Protein 7W67 (pdb70)

Sequence (360 aa):
RVLLALHDRAPQLKISDDRLTVVGEKGYSMVRASHGVRKGAWYFEITVDEMPPDTAARLGWSQPLGNLQAPLGYDKFSYSWRSKKGTKFHQSIGKHYSSGYGQGDVLGFYINLPESSEIIFYKNGVNQGVAYKDIFEGVYFPAISLYKSCTVSINFGPCFKYPPKDLTYRPMSDMGLPMPMRFRHLKKTSKEAVGVYRSPIHGRGLFCKRNIDAGEMVIEYAGIVIRSILTDKREKYYDSKGIGSSYMFRIDDSEVVDATMHGNAARFINHSCEPNCYSRVINIDGQKHIVIFAMRKIYRGEELTYDYKFPIEDASNKLPCNCGAKKCRKFLNFKELDENVEYEERESEFDIARTKQTAR

Nearest PDB structures (foldseek):
  7w67-assembly1_C  TM=1.006E+00  e=7.626E-31  Homo sapiens
  6chg-assembly1_C  TM=9.210E-01  e=1.001E-15  Kluyveromyces lactis NRRL Y-1140
  6ven-assembly1_N  TM=8.298E-01  e=4.011E-15  Saccharomyces cerevisiae
  8fbg-assembly1_A  TM=8.845E-01  e=5.023E-13  Mus musculus
  6kqp-assembly1_A  TM=8.881E-01  e=7.009E-13  Homo sapiens

Secondary structure (DSSP, 8-state):
---EEEEEE-TTSEE-TTSSEEE--SS-EEEEES--BSSEEEEEEEEEEE--TT-EEEEEEE-TTS-TTS-TTSSTTEEEEETTTT-EEETTEEE--S----TT-EEEEEEEE----EEEEEETTEEEEEEEESPPPS-BEEEEEEESS-EEEEE-SSS-SSPPTT---EEGGGG-/--HHHHHHHHHHHHHHHEEEEE-SSSSEEEEESS-B-TT-EEEE---EEEEGGGHHHHHHHHHTTT--S--EEE-SSSEEEE-SSEE-GGGGPEE-SS-SEEEEEEEETTEEEEEEEESS-B-TTPBPEE---PPPPPGGG--B-----TT--SB--/-EE-SS-EE----TTTT--/---B-S--

Foldseek 3Di:
DKAWDPPLADVQWDADPVRFKIWDAAAKFKTWIPFWDQAFKEKKKKAFAFADPPKKKWWAKFFSVPGRRHHAQCQLGGWTFIQAQRWIHHVRDTDHFAGHHHHGWMKMWMWHNHCQTWIWIDTLQHTRDTDDPPGDGDIMTTMMMMHRTTMMGMGQDPDDPHHHPPDDHHGNVVVD/DPPVVLVVVQVVPQVPQWDWDQDPFDGIFIFGAAKDAAFRWRHWFAADKDFPVCVVVVVVVVVVVPDDDASWADQDNTIIGHPPPPGDRNSRHEADPPFQWEWDWDADPNDITIIIGGNGIDHGGGTHHYLSCDDDDDPVDWAAGSRPDPPGPGTSD/DDDDDDDDDDDADPCNPPD/DDDDDPDD

Solvent-accessible surface area: 18374 Å² total; per-residue (Å²): 113,8,42,0,8,104,159,52,66,0,106,63,5,96,37,36,152,84,59,60,35,0,39,0,49,150,41,37,0,1,0,8,2,45,54,13,3,126,103,31,20,11,1,0,4,0,45,0,62,88,34,41,130,97,20,10,0,33,0,0,0,0,16,57,98,3,71,41,101,10,28,0,1,108,27,108,43,1,6,0,0,40,5,122,148,0,17,32,20,26,85,64,110,36,122,182,42,27,80,23,13,20,121,51,28,14,0,2,0,16,0,32,12,68,121,105,16,50,0,13,0,7,52,55,22,93,76,41,29,72,5,32,151,98,19,97,165,15,28,0,34,0,0,0,0,0,75,77,52,0,23,0,27,6,49,9,19,105,107,22,142,83,81,12,178,128,44,119,52,126,22,0,30,71,71,67,157,80,53,66,112,68,2,100,115,5,42,149,30,13,151,91,9,8,14,54,109,194,11,113,26,130,34,147,0,0,30,3,85,103,77,14,86,65,33,34,23,4,6,1,0,1,0,21,15,3,122,25,122,2,3,72,96,41,41,123,119,18,97,91,134,60,58,75,63,28,38,5,0,51,11,45,136,67,49,0,0,2,0,9,94,58,0,11,18,0,26,25,1,14,10,8,8,90,24,7,1,79,14,98,42,5,76,18,139,82,86,82,13,0,0,0,2,1,106,102,78,0,116,186,51,47,24,0,8,0,27,26,57,9,48,108,42,98,90,101,74,61,66,104,19,99,16,73,23,168,133,36,139,145,78,37,14,101,84,84,27,92,70,27,63,100,62,124,54,115,162,42,8,111,99,217,64,64,3,4,33,42,66,172

Radius of gyration: 24.37 Å; Cα contacts (8 Å, |Δi|>4): 890; chains: 4; bounding box: 52×54×68 Å

InterPro domains:
  IPR001870 B30.2/SPRY domain [PS50188] (360-583)
  IPR003877 SPRY domain [PF00622] (421-495)
  IPR003877 SPRY domain [SM00449] (418-582)
  IPR013320 Concanavalin A-like lectin/glucanase domain superfamily [SSF49899] (340-584)
  IPR037353 Histone methyltransferase complex subunit ASH2 [PTHR10598] (109-627)
  IPR043136 B30.2/SPRY domain superfamily [G3DSA:2.60.120.920] (379-598)
  IPR049455 Set1/Ash2 histone methyltransferase complex subunit ASH2-like, PHD zinc finger [PF21257] (108-160)
  IPR053835 Set1/Ash2 histone methyltransferase complex subunit ASH2-like, winged-helix [PF21198] (162-269)

GO terms:
  GO:0005634 nucleus (C, IDA)
  GO:0035097 histone methyltransferase complex (C, IDA)
  GO:0006974 DNA damage response (P, IDA)
  GO:0045815 transcription initiation-coupled chromatin remodeling (P, IDA)
  GO:0044666 MLL3/4 complex (C, IDA)
  GO:0048188 Set1C/COMPASS complex (C, IDA)
  GO:0005515 protein binding (F, IPI)
  GO:0005654 nucleoplasm (C, TAS)
  GO:0005634 nucleus (C, IMP)
  GO:0008013 beta-catenin binding (F, IPI)
  GO:0005654 nucleoplasm (C, IDA)
  GO:0005886 plasma membrane (C, IDA)
  GO:0000976 transcription cis-regulatory region binding (F, IDA)
  GO:0043627 response to estrogen (P, IDA)
  GO:0008284 positive regulation of cell population proliferation (P, IMP)

Structure (mmCIF, N/CA/C/O backbone):
data_7W67
#
_entry.id   7W67
#
_cell.length_a   76.150
_cell.length_b   44.571
_cell.length_c   121.333
_cell.angle_alpha   90.000
_cell.angle_beta   108.920
_cell.angle_gamma   90.000
#
_symmetry.space_group_name_H-M   'C 1 2 1'
#
loop_
_entity.id
_entity.type
_entity.pdbx_description
1 polymer 'Set1/Ash2 histone methyltransferase complex subunit ASH2'
2 polymer 'Histone-lysine N-methyltransferase 2A'
3 polymer 'Retinoblastoma-binding protein 5'
4 polymer 'Histone H3.3C'
5 non-polymer S-ADENOSYL-L-HOMOCYSTEINE
6 non-polymer 'ZINC ION'
7 water water
#
loop_
_atom_site.group_PDB
_atom_site.id
_atom_site.type_symbol
_atom_site.label_atom_id
_atom_site.label_alt_id
_atom_site.label_comp_id
_atom_site.label_asym_id
_atom_site.label_entity_id
_atom_site.label_seq_id
_atom_site.pdbx_PDB_ins_code
_atom_site.Cartn_x
_atom_site.Cartn_y
_atom_site.Cartn_z
_atom_site.occupancy
_atom_site.B_iso_or_equiv
_atom_site.auth_seq_id
_atom_site.auth_comp_id
_atom_site.auth_asym_id
_atom_site.auth_atom_id
_atom_site.pdbx_PDB_model_num
ATOM 1 N N . ARG A 1 2 ? -4.311 -9.309 47.310 1.00 48.31 286 ARG A N 1
ATOM 2 C CA . ARG A 1 2 ? -4.308 -8.022 47.999 1.00 44.07 286 ARG A CA 1
ATOM 3 C C . ARG A 1 2 ? -4.089 -6.890 46.992 1.00 42.53 286 ARG A C 1
ATOM 4 O O . ARG A 1 2 ? -3.534 -7.114 45.923 1.00 38.94 286 ARG A O 1
ATOM 6 N N . VAL A 1 3 ? -4.533 -5.680 47.313 1.00 38.65 287 VAL A N 1
ATOM 7 C CA . VAL A 1 3 ? -4.192 -4.519 46.494 1.00 40.91 287 VAL A CA 1
ATOM 8 C C . VAL A 1 3 ? -2.739 -4.121 46.751 1.00 37.69 287 VAL A C 1
ATOM 9 O O . VAL A 1 3 ? -2.321 -3.971 47.902 1.00 35.72 287 VAL A O 1
ATOM 13 N N . LEU A 1 4 ? -1.972 -3.918 45.679 1.00 35.06 288 LEU A N 1
ATOM 14 C CA . LEU A 1 4 ? -0.569 -3.527 45.783 1.00 36.30 288 LEU A CA 1
ATOM 15 C C . LEU A 1 4 ? -0.211 -2.535 44.677 1.00 35.83 288 LEU A C 1
ATOM 16 O O . LEU A 1 4 ? -0.980 -2.311 43.734 1.00 38.46 288 LEU A O 1
ATOM 21 N N . LEU A 1 5 ? 0.967 -1.920 44.801 1.00 35.51 289 LEU A N 1
ATOM 22 C CA . LEU A 1 5 ? 1.521 -1.177 43.672 1.00 38.18 289 LEU A CA 1
ATOM 23 C C . LEU A 1 5 ? 1.688 -2.115 42.480 1.00 37.51 289 LEU A C 1
ATOM 24 O O . LEU A 1 5 ? 2.030 -3.288 42.640 1.00 36.82 289 LEU A O 1
ATOM 29 N N . ALA A 1 6 ? 1.413 -1.606 41.281 1.00 34.14 290 ALA A N 1
ATOM 30 C CA . ALA A 1 6 ? 1.302 -2.496 40.133 1.00 41.43 290 ALA A CA 1
ATOM 31 C C . ALA A 1 6 ? 2.652 -3.108 39.797 1.00 41.51 290 ALA A C 1
ATOM 32 O O . ALA A 1 6 ? 3.706 -2.500 40.006 1.00 43.16 290 ALA A O 1
ATOM 34 N N . LEU A 1 7 ? 2.602 -4.338 39.276 1.00 47.85 291 LEU A N 1
ATOM 35 C CA . LEU A 1 7 ? 3.807 -5.073 38.894 1.00 50.97 291 LEU A CA 1
ATOM 36 C C . LEU A 1 7 ? 4.414 -4.544 37.604 1.00 46.66 291 LEU A C 1
ATOM 37 O O . LEU A 1 7 ? 5.635 -4.370 37.515 1.00 48.70 291 LEU A O 1
ATOM 42 N N . HIS A 1 8 ? 3.581 -4.299 36.595 1.00 50.53 292 HIS A N 1
ATOM 43 C CA . HIS A 1 8 ? 4.037 -3.830 35.291 1.00 50.59 292 HIS A CA 1
ATOM 44 C C . HIS A 1 8 ? 3.596 -2.417 34.963 1.00 46.13 292 HIS A C 1
ATOM 45 O O . HIS A 1 8 ? 4.307 -1.716 34.235 1.00 43.33 292 HIS A O 1
ATOM 52 N N . ASP A 1 9 ? 2.457 -1.980 35.502 1.00 39.03 293 ASP A N 1
ATOM 53 C CA . ASP A 1 9 ? 1.888 -0.668 35.199 1.00 42.46 293 ASP A CA 1
ATOM 54 C C . ASP A 1 9 ? 2.626 0.416 35.991 1.00 41.65 293 ASP A C 1
ATOM 55 O O . ASP A 1 9 ? 2.073 1.110 36.847 1.00 41.74 293 ASP A O 1
ATOM 60 N N . ARG A 1 10 ? 3.905 0.575 35.666 1.00 42.21 294 ARG A N 1
ATOM 61 C CA . ARG A 1 10 ? 4.776 1.417 36.468 1.00 38.02 294 ARG A CA 1
ATOM 62 C C . ARG A 1 10 ? 5.931 1.917 35.610 1.00 39.63 294 ARG A C 1
ATOM 63 O O . ARG A 1 10 ? 6.410 1.212 34.718 1.00 36.78 294 ARG A O 1
ATOM 71 N N . ALA A 1 11 ? 6.387 3.127 35.904 1.00 36.70 295 ALA A N 1
ATOM 72 C CA . ALA A 1 11 ? 7.602 3.618 35.267 1.00 36.53 295 ALA A CA 1
ATOM 73 C C . ALA A 1 11 ? 8.779 2.767 35.733 1.00 36.27 295 ALA A C 1
ATOM 74 O O . ALA A 1 11 ? 8.949 2.559 36.940 1.00 34.29 295 ALA A O 1
ATOM 76 N N . PRO A 1 12 ? 9.592 2.250 34.811 1.00 34.92 296 PRO A N 1
ATOM 77 C CA . PRO A 1 12 ? 10.665 1.303 35.190 1.00 34.39 296 PRO A CA 1
ATOM 78 C C . PRO A 1 12 ? 11.709 1.867 36.140 1.00 35.46 296 PRO A C 1
ATOM 79 O O . PRO A 1 12 ? 12.309 1.096 36.897 1.00 36.60 296 PRO A O 1
ATOM 83 N N . GLN A 1 13 ? 11.978 3.177 36.106 1.00 36.49 297 GLN A N 1
ATOM 84 C CA . GLN A 1 13 ? 13.024 3.759 36.945 1.00 32.82 297 GLN A CA 1
ATOM 85 C C . GLN A 1 13 ? 12.609 3.920 38.409 1.00 39.54 297 GLN A C 1
ATOM 86 O O . GLN A 1 13 ? 13.467 4.222 39.249 1.00 38.52 297 GLN A O 1
ATOM 92 N N . LEU A 1 14 ? 11.332 3.738 38.744 1.00 37.24 298 LEU A N 1
ATOM 93 C CA . LEU A 1 14 ? 10.927 3.766 40.147 1.00 36.19 298 LEU A CA 1
ATOM 94 C C . LEU A 1 14 ? 11.427 2.519 40.870 1.00 36.02 298 LEU A C 1
ATOM 95 O O . LEU A 1 14 ? 11.319 1.402 40.353 1.00 40.46 298 LEU A O 1
ATOM 100 N N . LYS A 1 15 ? 11.959 2.717 42.084 1.00 33.84 299 LYS A N 1
ATOM 101 C CA . LYS A 1 15 ? 12.532 1.646 42.900 1.00 35.95 299 LYS A CA 1
ATOM 102 C C . LYS A 1 15 ? 11.473 1.186 43.900 1.00 38.21 299 LYS A C 1
ATOM 103 O O . LYS A 1 15 ? 11.277 1.801 44.949 1.00 38.45 299 LYS A O 1
ATOM 109 N N . ILE A 1 16 ? 10.788 0.100 43.570 1.00 36.17 300 ILE A N 1
ATOM 110 C CA . ILE A 1 16 ? 9.666 -0.394 44.357 1.00 38.03 300 ILE A CA 1
ATOM 111 C C . ILE A 1 16 ? 10.157 -1.536 45.229 1.00 41.30 300 ILE A C 1
ATOM 112 O O . ILE A 1 16 ? 10.912 -2.405 44.766 1.00 40.89 300 ILE A O 1
ATOM 117 N N . SER A 1 17 ? 9.749 -1.523 46.498 1.00 35.72 301 SER A N 1
ATOM 118 C CA . SER A 1 17 ? 10.161 -2.551 47.442 1.00 37.31 301 SER A CA 1
ATOM 119 C C . SER A 1 17 ? 9.513 -3.886 47.094 1.00 39.07 301 SER A C 1
ATOM 120 O O . SER A 1 17 ? 8.496 -3.945 46.395 1.00 38.50 301 SER A O 1
ATOM 123 N N . ASP A 1 18 ? 10.109 -4.967 47.619 1.00 41.96 302 ASP A N 1
ATOM 124 C CA . ASP A 1 18 ? 9.585 -6.316 47.395 1.00 42.20 302 ASP A CA 1
ATOM 125 C C . ASP A 1 18 ? 8.129 -6.429 47.821 1.00 40.18 302 ASP A C 1
ATOM 126 O O . ASP A 1 18 ? 7.320 -7.067 47.136 1.00 40.40 302 ASP A O 1
ATOM 131 N N . ASP A 1 19 ? 7.775 -5.820 48.949 1.00 38.25 303 ASP A N 1
ATOM 132 C CA . ASP A 1 19 ? 6.401 -5.883 49.436 1.00 40.35 303 ASP A CA 1
ATOM 133 C C . ASP A 1 19 ? 5.437 -5.075 48.578 1.00 40.19 303 ASP A C 1
ATOM 134 O O . ASP A 1 19 ? 4.224 -5.225 48.746 1.00 42.66 303 ASP A O 1
ATOM 139 N N . ARG A 1 20 ? 5.944 -4.201 47.700 1.00 36.15 304 ARG A N 1
ATOM 140 C CA . ARG A 1 20 ? 5.130 -3.465 46.727 1.00 35.18 304 ARG A CA 1
ATOM 141 C C . ARG A 1 20 ? 4.201 -2.440 47.390 1.00 38.74 304 ARG A C 1
ATOM 142 O O . ARG A 1 20 ? 3.147 -2.096 46.842 1.00 37.42 304 ARG A O 1
ATOM 150 N N . LEU A 1 21 ? 4.583 -1.944 48.577 1.00 34.26 305 LEU A N 1
ATOM 151 C CA . LEU A 1 21 ? 3.936 -0.801 49.196 1.00 37.41 305 LEU A CA 1
ATOM 152 C C . LEU A 1 21 ? 4.855 0.404 49.366 1.00 34.62 305 LEU A C 1
ATOM 153 O O . LEU A 1 21 ? 4.363 1.480 49.715 1.00 37.15 305 LEU A O 1
ATOM 158 N N . THR A 1 22 ? 6.160 0.272 49.146 1.00 33.08 306 THR A N 1
ATOM 159 C CA . THR A 1 22 ? 7.074 1.404 49.260 1.00 32.68 306 THR A CA 1
ATOM 160 C C . THR A 1 22 ? 7.724 1.669 47.911 1.00 34.45 306 THR A C 1
ATOM 161 O O . THR A 1 22 ? 8.024 0.735 47.157 1.00 38.27 306 THR A O 1
ATOM 165 N N . VAL A 1 23 ? 7.910 2.944 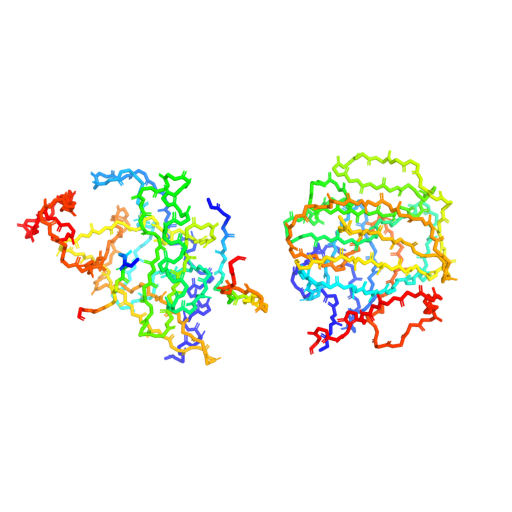47.588 1.00 33.37 307 VAL A N 1
ATOM 166 C CA . VAL A 1 23 ? 8.479 3.341 46.306 1.00 32.84 307 VAL A CA 1
ATOM 167 C C . VAL A 1 23 ? 9.382 4.549 46.531 1.00 36.46 307 VAL A C 1
ATOM 168 O O . VAL A 1 23 ? 9.036 5.461 47.292 1.00 33.56 307 VAL A O 1
ATOM 172 N N . VAL A 1 24 ? 10.560 4.524 45.898 1.00 31.12 308 VAL A N 1
ATOM 173 C CA . VAL A 1 24 ? 11.536 5.615 45.906 1.00 34.90 308 VAL A CA 1
ATOM 174 C C . VAL A 1 24 ? 11.628 6.193 44.494 1.00 34.45 308 VAL A C 1
ATOM 175 O O . VAL A 1 24 ? 11.758 5.444 43.522 1.00 36.08 308 VAL A O 1
ATOM 179 N N . GLY A 1 25 ? 11.606 7.516 44.379 1.00 33.96 309 GLY A N 1
ATOM 180 C CA . GLY A 1 25 ? 11.691 8.142 43.076 1.00 33.59 309 GLY A CA 1
ATOM 181 C C . GLY A 1 25 ? 13.109 8.139 42.498 1.00 35.78 309 GLY A C 1
ATOM 182 O O . GLY A 1 25 ? 14.086 7.776 43.153 1.00 37.84 309 GLY A O 1
ATOM 183 N N . GLU A 1 26 ? 13.212 8.584 41.244 1.00 35.29 310 GLU A N 1
ATOM 184 C CA . GLU A 1 26 ? 14.492 8.598 40.532 1.00 37.69 310 GLU A CA 1
ATOM 185 C C . GLU A 1 26 ? 14.431 9.630 39.407 1.00 38.16 310 GLU A C 1
ATOM 186 O O . GLU A 1 26 ? 13.715 9.436 38.416 1.00 35.26 310 GLU A O 1
ATOM 192 N N . LYS A 1 27 ? 15.188 10.712 39.556 1.00 35.44 311 LYS A N 1
ATOM 193 C CA . LYS A 1 27 ? 15.348 11.766 38.537 1.00 33.37 311 LYS A CA 1
ATOM 194 C C . LYS A 1 27 ? 13.972 12.392 38.289 1.00 35.51 311 LYS A C 1
ATOM 195 O O . LYS A 1 27 ? 13.186 12.527 39.236 1.00 34.16 311 LYS A O 1
ATOM 201 N N . GLY A 1 28 ? 13.665 12.795 37.057 1.00 32.20 312 GLY A N 1
ATOM 202 C CA . GLY A 1 28 ? 12.420 13.491 36.784 1.00 33.01 312 GLY A CA 1
ATOM 203 C C . GLY A 1 28 ? 11.187 12.660 37.097 1.00 34.23 312 GLY A C 1
ATOM 204 O O . GLY A 1 28 ? 11.223 11.432 37.174 1.00 32.94 312 GLY A O 1
ATOM 205 N N . TYR A 1 29 ? 10.076 13.382 37.275 1.00 30.63 313 TYR A N 1
ATOM 206 C CA . TYR A 1 29 ? 8.785 12.805 37.632 1.00 32.05 313 TYR A CA 1
ATOM 207 C C . TYR A 1 29 ? 8.440 11.583 36.794 1.00 32.94 313 TYR A C 1
ATOM 208 O O . TYR A 1 29 ? 8.422 11.636 35.558 1.00 30.47 313 TYR A O 1
ATOM 217 N N . SER A 1 30 ? 8.142 10.486 37.485 1.00 31.61 314 SER A N 1
ATOM 218 C CA . SER A 1 30 ? 7.598 9.287 36.867 1.00 33.86 314 SER A CA 1
ATOM 219 C C . SER A 1 30 ? 6.609 8.685 37.850 1.00 31.63 314 SER A C 1
ATOM 220 O O . SER A 1 30 ? 6.583 9.059 39.025 1.00 32.00 314 SER A O 1
ATOM 223 N N . MET A 1 31 ? 5.796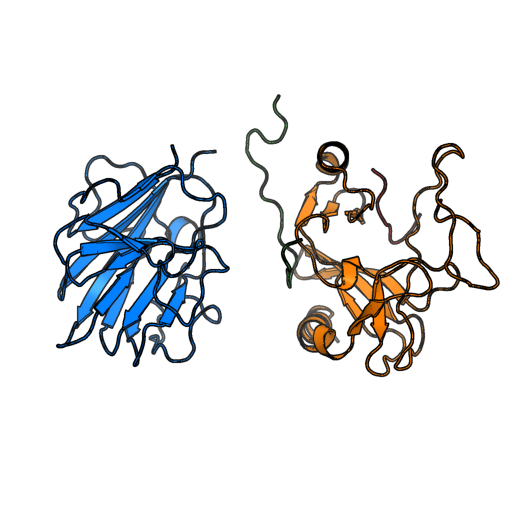 7.745 37.374 1.00 31.27 315 MET A N 1
ATOM 224 C CA . MET A 1 31 ? 4.555 7.399 38.066 1.00 33.64 315 MET A CA 1
ATOM 225 C C . MET A 1 31 ? 4.368 5.890 38.164 1.00 34.65 315 MET A C 1
ATOM 226 O O . MET A 1 31 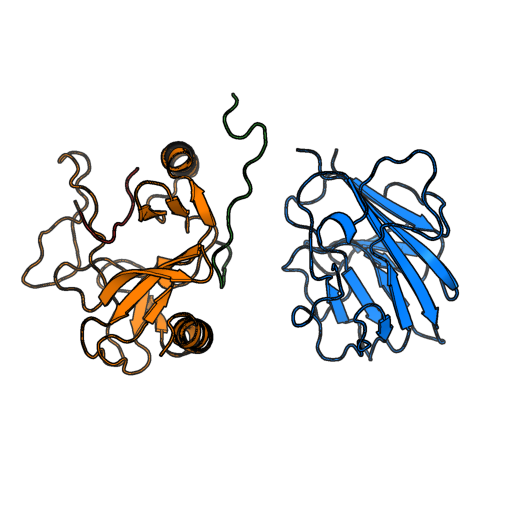? 4.885 5.131 37.338 1.00 30.18 315 MET A O 1
ATOM 231 N N . VAL A 1 32 ? 3.637 5.464 39.204 1.00 32.06 316 VAL A N 1
ATOM 232 C CA . VAL A 1 32 ? 3.212 4.077 39.383 1.00 28.41 316 VAL A CA 1
ATOM 233 C C . VAL A 1 32 ? 1.753 4.069 39.842 1.00 33.85 316 VAL A C 1
ATOM 234 O O . VAL A 1 32 ? 1.377 4.839 40.731 1.00 37.29 316 VAL A O 1
ATOM 238 N N . ARG A 1 33 ? 0.927 3.213 39.237 1.00 35.37 317 ARG A N 1
ATOM 239 C CA . ARG A 1 33 ? -0.454 3.028 39.676 1.00 30.86 317 ARG A CA 1
ATOM 240 C C . ARG A 1 33 ? -0.577 1.774 40.539 1.00 34.50 317 ARG A C 1
ATOM 241 O O . ARG A 1 33 ? 0.251 0.864 40.472 1.00 34.93 317 ARG A O 1
ATOM 249 N N . ALA A 1 34 ? -1.621 1.745 41.369 1.00 32.10 318 ALA A N 1
ATOM 250 C CA . ALA A 1 34 ? -1.966 0.549 42.131 1.00 32.74 318 ALA A CA 1
ATOM 251 C C . ALA A 1 34 ? -2.505 -0.542 41.201 1.00 35.72 318 ALA A C 1
ATOM 252 O O . ALA A 1 34 ? -2.858 -0.298 40.047 1.00 35.60 318 ALA A O 1
ATOM 254 N N . SER A 1 35 ? -2.603 -1.759 41.737 1.00 36.50 319 SER A N 1
ATOM 255 C CA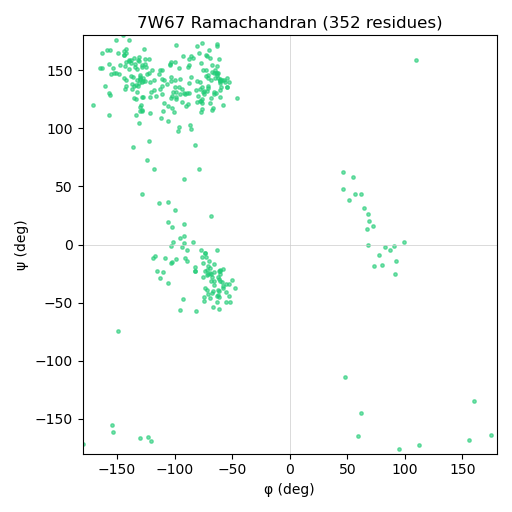 . SER A 1 35 ? -3.087 -2.898 40.964 1.00 38.81 319 SER A CA 1
ATOM 256 C C . SER A 1 35 ? -4.599 -2.894 40.740 1.00 38.97 319 SER A C 1
ATOM 257 O O . SER A 1 35 ? -5.076 -3.637 39.877 1.00 38.22 319 SER A O 1
ATOM 260 N N . HIS A 1 36 ? -5.367 -2.104 41.498 1.00 36.01 320 HIS A N 1
ATOM 261 C CA . HIS A 1 36 ? -6.823 -2.105 41.390 1.00 36.04 320 HIS A CA 1
ATOM 262 C C . HIS A 1 36 ? -7.345 -0.682 41.305 1.00 36.70 320 HIS A C 1
ATOM 263 O O . HIS A 1 36 ? -6.839 0.212 41.989 1.00 38.98 320 HIS A O 1
ATOM 270 N N . GLY A 1 37 ? -8.377 -0.485 40.476 1.00 34.75 321 GLY A N 1
ATOM 271 C CA . GLY A 1 37 ? -9.037 0.793 40.336 1.00 32.46 321 GLY A CA 1
ATOM 272 C C . GLY A 1 37 ? -10.538 0.658 40.547 1.00 38.51 321 GLY A C 1
ATOM 273 O O . GLY A 1 37 ? -11.085 -0.452 40.596 1.00 39.94 321 GLY A O 1
ATOM 274 N N . VAL A 1 38 ? -11.203 1.809 40.684 1.00 36.55 322 VAL A N 1
ATOM 275 C CA . VAL A 1 38 ? -12.609 1.854 41.062 1.00 41.81 322 VAL A CA 1
ATOM 276 C C . VAL A 1 38 ? -13.377 2.705 40.059 1.00 42.10 322 VAL A C 1
ATOM 277 O O . VAL A 1 38 ? -12.861 3.710 39.554 1.00 39.48 322 VAL A O 1
ATOM 281 N N . ARG A 1 39 ? -14.614 2.288 39.768 1.00 42.45 323 ARG A N 1
ATOM 282 C CA . ARG A 1 39 ? -15.497 2.987 38.847 1.00 43.98 323 ARG A CA 1
ATOM 283 C C . ARG A 1 39 ? -16.672 3.661 39.527 1.00 45.45 323 ARG A C 1
ATOM 284 O O . ARG A 1 39 ? -17.238 4.597 38.955 1.00 46.41 323 ARG A O 1
ATOM 292 N N . LYS A 1 40 ? -17.068 3.198 40.709 1.00 44.15 324 LYS A N 1
ATOM 293 C CA . LYS A 1 40 ? -18.260 3.715 41.354 1.00 44.94 324 LYS A CA 1
ATOM 294 C C . LYS A 1 40 ? -18.136 3.539 42.858 1.00 43.54 324 LYS A C 1
ATOM 295 O O . LYS A 1 40 ? -17.466 2.621 43.338 1.00 43.94 324 LYS A O 1
ATOM 301 N N . GLY A 1 41 ? -18.796 4.426 43.592 1.00 41.26 325 GLY A N 1
ATOM 302 C CA . GLY A 1 41 ? -18.704 4.454 45.036 1.00 39.95 325 GLY A CA 1
ATOM 303 C C . GLY A 1 41 ? -17.666 5.440 45.541 1.00 40.35 325 GLY A C 1
ATOM 304 O O . GLY A 1 41 ? -17.036 6.199 44.794 1.00 41.55 325 GLY A O 1
ATOM 305 N N . ALA A 1 42 ? -17.503 5.411 46.860 1.00 39.60 326 ALA A N 1
ATOM 306 C CA . ALA A 1 42 ? -16.553 6.240 47.589 1.00 37.10 326 ALA A CA 1
ATOM 307 C C . ALA A 1 42 ? -15.435 5.357 48.141 1.00 38.23 326 ALA A C 1
ATOM 308 O O . ALA A 1 42 ? -15.706 4.337 48.789 1.00 38.46 326 ALA A O 1
ATOM 310 N N . TRP A 1 43 ? -14.185 5.744 47.889 1.00 35.49 327 TRP A N 1
ATOM 311 C CA . TRP A 1 43 ? -13.037 4.906 48.224 1.00 34.91 327 TRP A CA 1
ATOM 312 C C . TRP A 1 43 ? -11.922 5.755 48.819 1.00 33.89 327 TRP A C 1
ATOM 313 O O . TRP A 1 43 ? -11.873 6.972 48.630 1.00 33.66 327 TRP A O 1
ATOM 324 N N . TYR A 1 44 ? -11.021 5.096 49.549 1.00 31.57 328 TYR A N 1
ATOM 325 C CA . TYR A 1 44 ? -10.038 5.813 50.349 1.00 33.45 328 TYR A CA 1
ATOM 326 C C . TYR A 1 44 ? -8.733 5.025 50.448 1.00 34.64 328 TYR A C 1
ATOM 327 O O . TYR A 1 44 ? -8.745 3.792 50.498 1.00 29.47 328 TYR A O 1
ATOM 336 N N . PHE A 1 45 ? -7.614 5.750 50.512 1.00 29.37 329 PHE A N 1
ATOM 337 C CA . PHE A 1 45 ? -6.327 5.138 50.805 1.00 30.15 329 PHE A CA 1
ATOM 338 C C . PHE A 1 45 ? -5.412 6.208 51.378 1.00 30.51 329 PHE A C 1
ATOM 339 O O . PHE A 1 45 ? -5.721 7.404 51.337 1.00 27.19 329 PHE A O 1
ATOM 347 N N . GLU A 1 46 ? -4.286 5.760 51.938 1.00 25.70 330 GLU A N 1
ATOM 348 C CA . GLU A 1 46 ? -3.329 6.655 52.569 1.00 28.79 330 GLU A CA 1
ATOM 349 C C . GLU A 1 46 ? -1.943 6.484 51.960 1.00 30.20 330 GLU A C 1
ATOM 350 O O . GLU A 1 46 ? -1.589 5.413 51.460 1.00 28.60 330 GLU A O 1
ATOM 356 N N . ILE A 1 47 ? -1.164 7.562 52.017 1.00 31.63 331 ILE A N 1
ATOM 357 C CA . ILE A 1 47 ? 0.236 7.562 51.613 1.00 27.40 331 ILE A CA 1
ATOM 358 C C . ILE A 1 47 ? 1.024 8.305 52.683 1.00 32.58 331 ILE A C 1
ATOM 359 O O . ILE A 1 47 ? 0.683 9.440 53.032 1.00 32.94 331 ILE A O 1
ATOM 364 N N . THR A 1 48 ? 2.059 7.660 53.215 1.00 31.88 332 THR A N 1
ATOM 365 C CA . THR A 1 48 ? 2.954 8.242 54.202 1.00 30.40 332 THR A CA 1
ATOM 366 C C . THR A 1 48 ? 4.245 8.674 53.515 1.00 30.46 332 THR A C 1
ATOM 367 O O . THR A 1 48 ? 4.837 7.900 52.759 1.00 29.65 332 THR A O 1
ATOM 371 N N . VAL A 1 49 ? 4.682 9.903 53.766 1.00 31.09 333 VAL A N 1
ATOM 372 C CA . VAL A 1 49 ? 5.952 10.382 53.223 1.00 31.09 333 VAL A CA 1
ATOM 373 C C . VAL A 1 49 ? 7.046 9.946 54.194 1.00 32.53 333 VAL A C 1
ATOM 374 O O . VAL A 1 49 ? 7.245 10.565 55.242 1.00 32.49 333 VAL A O 1
ATOM 378 N N . ASP A 1 50 ? 7.742 8.851 53.865 1.00 33.40 334 ASP A N 1
ATOM 379 C CA . ASP A 1 50 ? 8.757 8.326 54.780 1.00 31.54 334 ASP A CA 1
ATOM 380 C C . ASP A 1 50 ? 9.978 9.220 54.815 1.00 33.29 334 ASP A C 1
ATOM 381 O O . ASP A 1 50 ? 10.581 9.420 55.872 1.00 37.04 334 ASP A O 1
ATOM 386 N N . GLU A 1 51 ? 10.371 9.746 53.665 1.00 34.38 335 GLU A N 1
ATOM 387 C CA . GLU A 1 51 ? 11.618 10.484 53.567 1.00 40.89 335 GLU A CA 1
ATOM 388 C C . GLU A 1 51 ? 11.510 11.414 52.375 1.00 37.48 335 GLU A C 1
ATOM 389 O O . GLU A 1 51 ? 11.133 10.974 51.284 1.00 38.56 335 GLU A O 1
ATOM 395 N N . MET A 1 52 ? 11.804 12.692 52.593 1.00 34.91 336 MET A N 1
ATOM 396 C CA . MET A 1 52 ? 11.740 13.702 51.538 1.00 38.54 336 MET A CA 1
ATOM 397 C C . MET A 1 52 ? 12.977 14.580 51.629 1.00 38.50 336 MET A C 1
ATOM 398 O O . MET A 1 52 ? 12.956 15.664 52.228 1.00 36.89 336 MET A O 1
ATOM 403 N N . PRO A 1 53 ? 14.082 14.134 51.041 1.00 38.41 337 PRO A N 1
ATOM 404 C CA . PRO A 1 53 ? 15.340 14.895 51.098 1.00 39.28 337 PRO A CA 1
ATOM 405 C C . PRO A 1 53 ? 15.209 16.236 50.400 1.00 40.95 337 PRO A C 1
ATOM 406 O O . PRO A 1 53 ? 14.204 16.499 49.722 1.00 36.80 337 PRO A O 1
ATOM 410 N N . PRO A 1 54 ? 16.207 17.113 50.541 1.00 46.32 338 PRO A N 1
ATOM 411 C CA . PRO A 1 54 ? 16.153 18.404 49.846 1.00 43.11 338 PRO A CA 1
ATOM 412 C C . PRO A 1 54 ? 16.004 18.222 48.341 1.00 36.64 338 PRO A C 1
ATOM 413 O O . PRO A 1 54 ? 16.561 17.293 47.754 1.00 39.00 338 PRO A O 1
ATOM 417 N N . ASP A 1 55 ? 15.206 19.105 47.731 1.00 34.18 339 ASP A N 1
ATOM 418 C CA . ASP A 1 55 ? 14.976 19.130 46.286 1.00 40.17 339 ASP A CA 1
ATOM 419 C C . ASP A 1 55 ? 14.271 17.868 45.787 1.00 40.20 339 ASP A C 1
ATOM 420 O O . ASP A 1 55 ? 14.492 17.428 44.660 1.00 44.84 339 ASP A O 1
ATOM 425 N N . THR A 1 56 ? 13.415 17.258 46.600 1.00 37.68 340 THR A N 1
ATOM 426 C CA . THR A 1 56 ? 12.578 16.162 46.130 1.00 38.00 340 THR A CA 1
ATOM 427 C C . THR A 1 56 ? 11.116 16.523 46.359 1.00 37.07 340 THR A C 1
ATOM 428 O O . THR A 1 56 ? 10.794 17.395 47.175 1.00 38.57 340 THR A O 1
ATOM 432 N N . ALA A 1 57 ? 10.224 15.851 45.632 1.00 32.02 341 ALA A N 1
ATOM 433 C CA . ALA A 1 57 ? 8.821 16.231 45.669 1.00 31.97 341 ALA A CA 1
ATOM 434 C C . ALA A 1 57 ? 7.962 15.057 45.226 1.00 36.43 341 ALA A C 1
ATOM 435 O O . ALA A 1 57 ? 8.461 14.069 44.684 1.00 32.92 341 ALA A O 1
ATOM 437 N N . ALA A 1 58 ? 6.654 15.178 45.467 1.00 31.10 342 ALA A N 1
ATOM 438 C CA . ALA A 1 58 ? 5.717 14.113 45.145 1.00 33.78 342 ALA A CA 1
ATOM 439 C C . ALA A 1 58 ? 4.397 14.707 44.676 1.00 30.89 342 ALA A C 1
ATOM 440 O O . ALA A 1 58 ? 3.963 15.756 45.159 1.00 30.86 342 ALA A O 1
ATOM 442 N N . ARG A 1 59 ? 3.768 14.051 43.714 1.00 30.10 343 ARG A N 1
ATOM 443 C CA . ARG A 1 59 ? 2.439 14.441 43.283 1.00 28.96 343 ARG A CA 1
ATOM 444 C C . ARG A 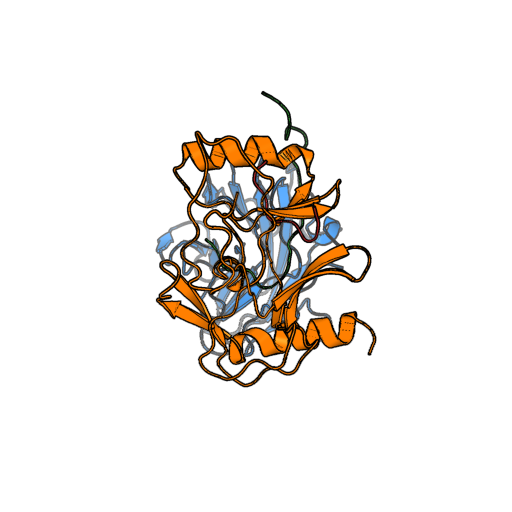1 59 ? 1.596 13.186 43.332 1.00 32.86 343 ARG A C 1
ATOM 445 O O . ARG A 1 59 ? 1.873 12.220 42.613 1.00 30.29 343 ARG A O 1
ATOM 453 N N . LEU A 1 60 ? 0.594 13.206 44.213 1.00 27.79 344 LEU A N 1
ATOM 454 C CA . LEU A 1 60 ? -0.138 12.038 44.660 1.00 30.24 344 LEU A CA 1
ATOM 455 C C . LEU A 1 60 ? -1.622 12.240 44.398 1.00 29.84 344 LEU A C 1
ATOM 456 O O . LEU A 1 60 ? -2.128 13.368 44.466 1.00 27.82 344 LEU A O 1
ATOM 461 N N . GLY A 1 61 ? -2.319 11.139 44.098 1.00 29.67 345 GLY A N 1
ATOM 462 C CA . GLY A 1 61 ? -3.734 11.214 43.763 1.00 27.97 345 GLY A CA 1
ATOM 463 C C . GLY A 1 61 ? -4.275 10.012 43.011 1.00 29.99 345 GLY A C 1
ATOM 464 O O . GLY A 1 61 ? -3.978 8.866 43.363 1.00 32.08 345 GLY A O 1
ATOM 465 N N . TRP A 1 62 ? -5.059 10.260 41.962 1.00 27.50 346 TRP A N 1
ATOM 466 C CA . TRP A 1 62 ? -5.802 9.225 41.251 1.00 28.40 346 TRP A CA 1
ATOM 467 C C . TRP A 1 62 ? -5.561 9.345 39.757 1.00 32.90 346 TRP A C 1
ATOM 468 O O . TRP A 1 62 ? -5.514 10.461 39.231 1.00 32.94 346 TRP A O 1
ATOM 479 N N . SER A 1 63 ? -5.469 8.195 39.069 1.00 31.81 347 SER A N 1
ATOM 480 C CA . SER A 1 63 ? -5.192 8.161 37.638 1.00 32.75 347 SER A CA 1
ATOM 481 C C . SER A 1 63 ? -6.072 7.152 36.911 1.00 35.12 347 SER A C 1
ATOM 482 O O . SER A 1 63 ? -6.272 6.026 37.378 1.00 36.93 347 SER A O 1
ATOM 485 N N . GLN A 1 64 ? -6.564 7.549 35.746 1.00 38.81 348 GLN A N 1
ATOM 486 C CA . GLN A 1 64 ? -7.118 6.586 34.815 1.00 37.72 348 GLN A CA 1
ATOM 487 C C . GLN A 1 64 ? -5.988 5.788 34.181 1.00 36.70 348 GLN A C 1
ATOM 488 O O . GLN A 1 64 ? -4.822 6.191 34.242 1.00 33.85 348 GLN A O 1
ATOM 494 N N . PRO A 1 65 ? -6.310 4.647 33.565 1.00 40.28 349 PRO A N 1
ATOM 495 C CA . PRO A 1 65 ? -5.254 3.810 32.966 1.00 32.18 349 PRO A CA 1
ATOM 496 C C . PRO A 1 65 ? -4.395 4.491 31.896 1.00 39.21 349 PRO A C 1
ATOM 497 O O . PRO A 1 65 ? -3.281 4.020 31.641 1.00 34.47 349 PRO A O 1
ATOM 501 N N . LEU A 1 66 ? -4.838 5.570 31.258 1.00 40.78 350 LEU A N 1
ATOM 502 C CA . LEU A 1 66 ? -4.000 6.170 30.218 1.00 40.77 350 LEU A CA 1
ATOM 503 C C . LEU A 1 66 ? -3.135 7.323 30.727 1.00 42.99 350 LEU A C 1
ATOM 504 O O . LEU A 1 66 ? -2.478 7.982 29.913 1.00 35.69 350 LEU A O 1
ATOM 509 N N . GLY A 1 67 ? -3.124 7.598 32.032 1.00 35.90 351 GLY A N 1
ATOM 510 C CA . GLY A 1 67 ? -2.246 8.644 32.539 1.00 32.87 351 GLY A CA 1
ATOM 511 C C . GLY A 1 67 ? -0.786 8.333 32.241 1.00 36.80 351 GLY A C 1
ATOM 512 O O . GLY A 1 67 ? -0.318 7.208 32.433 1.00 34.24 351 GLY A O 1
ATOM 513 N N . ASN A 1 68 ? -0.051 9.343 31.777 1.00 34.10 352 ASN A N 1
ATOM 514 C CA . ASN A 1 68 ? 1.311 9.094 31.295 1.00 33.12 352 ASN A CA 1
ATOM 515 C C . ASN A 1 68 ? 2.250 8.739 32.448 1.00 35.04 352 ASN A C 1
ATOM 516 O O . ASN A 1 68 ? 2.445 9.536 33.375 1.00 33.02 352 ASN A O 1
ATOM 521 N N . LEU A 1 69 ? 2.862 7.551 32.365 1.00 31.02 353 LEU A N 1
ATOM 522 C CA . LEU A 1 69 ? 3.744 7.066 33.420 1.00 30.87 353 LEU A CA 1
ATOM 523 C C . LEU A 1 69 ? 5.074 7.810 33.485 1.00 34.40 353 LEU A C 1
ATOM 524 O O . LEU A 1 69 ? 5.738 7.766 34.529 1.00 34.70 353 LEU A O 1
ATOM 529 N N . GLN A 1 70 ? 5.505 8.457 32.399 1.00 34.37 354 GLN A N 1
ATOM 530 C CA . GLN A 1 70 ? 6.765 9.195 32.380 1.00 33.31 354 GLN A CA 1
ATOM 531 C C . GLN A 1 70 ? 6.553 10.692 32.559 1.00 36.83 354 GLN A C 1
ATOM 532 O O . GLN A 1 70 ? 7.322 11.501 32.021 1.00 38.06 354 GLN A O 1
ATOM 538 N N . ALA A 1 71 ? 5.508 11.074 33.275 1.00 30.80 355 ALA A N 1
ATOM 539 C CA . ALA A 1 71 ? 5.180 12.460 33.549 1.00 32.53 355 ALA A CA 1
ATOM 540 C C . ALA A 1 71 ? 4.606 12.521 34.964 1.00 34.75 355 ALA A C 1
ATOM 541 O O . ALA A 1 71 ? 4.219 11.491 35.516 1.00 31.08 355 ALA A O 1
ATOM 543 N N . PRO A 1 72 ? 4.559 13.710 35.571 1.00 32.62 356 PRO A N 1
ATOM 544 C CA . PRO A 1 72 ? 3.942 13.809 36.903 1.00 34.95 356 PRO A CA 1
ATOM 545 C C . PRO A 1 72 ? 2.465 13.450 36.857 1.00 32.76 356 PRO A C 1
ATOM 546 O O . PRO A 1 72 ? 1.802 13.577 35.829 1.00 35.55 356 PRO A O 1
ATOM 550 N N . LEU A 1 73 ? 1.952 12.979 37.987 1.00 33.20 357 LEU A N 1
ATOM 551 C CA . LEU A 1 73 ? 0.509 12.870 38.132 1.00 30.84 357 LEU A CA 1
ATOM 552 C C . LEU A 1 73 ? -0.126 14.252 37.990 1.00 30.69 357 LEU A C 1
ATOM 553 O O . LEU A 1 73 ? 0.395 15.260 38.489 1.00 28.02 357 LEU A O 1
ATOM 558 N N . GLY A 1 74 ? -1.248 14.302 37.283 1.00 32.75 358 GLY A N 1
ATOM 559 C CA . GLY A 1 74 ? -1.872 15.566 36.940 1.00 35.72 358 GLY A CA 1
ATOM 560 C C . GLY A 1 74 ? -1.414 16.163 35.623 1.00 33.42 358 GLY A C 1
ATOM 561 O O . GLY A 1 74 ? -1.923 17.223 35.234 1.00 34.24 358 GLY A O 1
ATOM 562 N N . TYR A 1 75 ? -0.484 15.504 34.922 1.00 35.52 359 TYR A N 1
ATOM 563 C CA . TYR A 1 75 ? 0.083 16.040 33.678 1.00 34.34 359 TYR A CA 1
ATOM 564 C C . TYR A 1 75 ? -0.970 16.210 32.592 1.00 36.83 359 TYR A C 1
ATOM 565 O O . TYR A 1 75 ? -0.990 17.229 31.894 1.00 37.25 359 TYR A O 1
ATOM 574 N N . ASP A 1 76 ? -1.843 15.223 32.428 1.00 35.48 360 ASP A N 1
ATOM 575 C CA . ASP A 1 76 ? -2.794 15.164 31.325 1.00 36.64 360 ASP A CA 1
ATOM 576 C C . ASP A 1 76 ? -4.230 15.133 31.869 1.00 40.18 360 ASP A C 1
ATOM 577 O O . ASP A 1 76 ? -4.481 15.352 33.061 1.00 39.79 360 ASP A O 1
ATOM 582 N N . LYS A 1 77 ? -5.179 14.844 30.980 1.00 37.02 361 LYS A N 1
ATOM 583 C CA . LYS A 1 77 ? -6.584 14.785 31.361 1.00 40.03 361 LYS A CA 1
ATOM 584 C C . LYS A 1 77 ? -6.925 13.544 32.172 1.00 37.81 361 LYS A C 1
ATOM 585 O O . LYS A 1 77 ? -8.048 13.444 32.671 1.00 42.30 361 LYS A O 1
ATOM 591 N N . PHE A 1 78 ? -5.999 12.600 32.316 1.00 40.25 362 PHE A N 1
ATOM 592 C CA . PHE A 1 78 ? -6.316 11.312 32.914 1.00 39.29 362 PHE A CA 1
ATOM 593 C C . PHE A 1 78 ? -6.048 11.248 34.411 1.00 36.87 362 PHE A C 1
ATOM 594 O O . PHE A 1 78 ? -6.334 10.214 35.019 1.00 36.25 362 PHE A O 1
ATOM 602 N N . SER A 1 79 ? -5.522 12.305 35.029 1.00 33.85 363 SER A N 1
ATOM 603 C CA . SER A 1 79 ? -5.266 12.211 36.461 1.00 37.57 363 SER A CA 1
ATOM 604 C C . SER A 1 79 ? -5.395 13.562 37.160 1.00 35.34 363 SER A C 1
ATOM 605 O O . SER A 1 79 ? -5.404 14.625 36.532 1.00 36.03 363 SER A O 1
ATOM 608 N N . TYR A 1 80 ? -5.489 13.485 38.489 1.00 33.14 364 TYR A N 1
ATOM 609 C CA . TYR A 1 80 ? -5.611 14.617 39.397 1.00 32.81 364 TYR A CA 1
ATOM 610 C C . TYR A 1 80 ? -4.659 14.371 40.554 1.00 34.32 364 TYR A C 1
ATOM 611 O O . TYR A 1 80 ? -4.594 13.253 41.077 1.00 31.38 364 T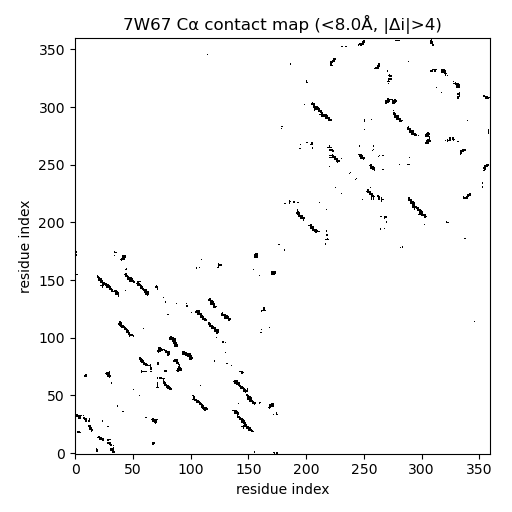YR A O 1
ATOM 620 N N . SER A 1 81 ? -3.923 15.404 40.961 1.00 30.97 365 SER A N 1
ATOM 621 C CA . SER A 1 81 ? -2.815 15.185 41.873 1.00 28.34 365 SER A CA 1
ATOM 622 C C . SER A 1 81 ? -2.680 16.340 42.848 1.00 28.32 365 SER A C 1
ATOM 623 O O . SER A 1 81 ? -3.197 17.436 42.629 1.00 28.90 365 SER A O 1
ATOM 626 N N . TRP A 1 82 ? -1.933 16.069 43.920 1.00 30.92 366 TRP A N 1
ATOM 627 C CA . TRP A 1 82 ? -1.699 16.985 45.028 1.00 30.37 366 TRP A CA 1
ATOM 628 C C . TRP A 1 82 ? -0.196 17.034 45.279 1.00 30.85 366 TRP A C 1
ATOM 629 O O . TRP A 1 82 ? 0.407 16.005 45.607 1.00 33.16 366 TRP A O 1
ATOM 640 N N . ARG A 1 83 ? 0.414 18.213 45.120 1.00 30.01 367 ARG A N 1
ATOM 641 C CA . ARG A 1 83 ? 1.872 18.349 45.154 1.00 28.98 367 ARG A CA 1
ATOM 642 C C . ARG A 1 83 ? 2.375 18.653 46.561 1.00 33.16 367 ARG A C 1
ATOM 643 O O . ARG A 1 83 ? 1.878 19.575 47.218 1.00 32.09 367 ARG A O 1
ATOM 651 N N . SER A 1 84 ? 3.378 17.888 47.008 1.00 29.42 368 SER A N 1
ATOM 652 C CA . SER A 1 84 ? 3.992 18.127 48.317 1.00 33.12 368 SER A CA 1
ATOM 653 C C . SER A 1 84 ? 4.415 19.585 48.472 1.00 36.55 368 SER A C 1
ATOM 654 O O . SER A 1 84 ? 4.100 20.244 49.474 1.00 33.13 368 SER A O 1
ATOM 657 N N . LYS A 1 85 ? 5.132 20.103 47.484 1.00 36.89 369 LYS A N 1
ATOM 658 C CA . LYS A 1 85 ? 5.562 21.502 47.469 1.00 33.14 369 LYS A CA 1
ATOM 659 C C . LYS A 1 85 ? 4.342 22.415 47.317 1.00 32.00 369 LYS A C 1
ATOM 660 O O . LYS A 1 85 ? 3.628 22.358 46.310 1.00 35.07 369 LYS A O 1
ATOM 666 N N . LYS A 1 86 ? 4.081 23.231 48.332 1.00 34.36 370 LYS A N 1
ATOM 667 C CA . LYS A 1 86 ? 3.065 24.279 48.365 1.00 36.20 370 LYS A CA 1
ATOM 668 C C . LYS A 1 86 ? 1.629 23.764 48.345 1.00 33.40 370 LYS A C 1
ATOM 669 O O . LYS A 1 86 ? 0.701 24.588 48.379 1.00 38.39 370 LYS A O 1
ATOM 675 N N . GLY A 1 87 ? 1.400 22.452 48.291 1.00 34.04 371 GLY A N 1
ATOM 676 C CA . GLY A 1 87 ? 0.035 21.943 48.325 1.00 32.19 371 GLY A CA 1
ATOM 677 C C . GLY A 1 87 ? -0.788 22.245 47.087 1.00 36.02 371 GLY A C 1
ATOM 678 O O . GLY A 1 87 ? -2.023 22.211 47.141 1.00 34.37 371 GLY A O 1
ATOM 679 N N . THR A 1 88 ? -0.128 22.551 45.972 1.00 29.64 372 THR A N 1
ATOM 680 C CA . THR A 1 88 ? -0.796 22.799 44.706 1.00 28.69 372 THR A CA 1
ATOM 681 C C . THR A 1 88 ? -1.501 21.536 44.210 1.00 31.65 372 THR A C 1
ATOM 682 O O . THR A 1 88 ? -1.003 20.421 44.376 1.00 31.77 372 THR A O 1
ATOM 686 N N . LYS A 1 89 ? -2.664 21.714 43.593 1.00 29.49 373 LYS A N 1
ATOM 687 C CA . LYS A 1 89 ? -3.364 20.638 42.905 1.00 34.30 373 LYS A CA 1
ATOM 688 C C . LYS A 1 89 ? -3.164 20.809 41.403 1.00 31.86 373 LYS A C 1
ATOM 689 O O . LYS A 1 89 ? -3.173 21.934 40.904 1.00 37.28 373 LYS A O 1
ATOM 695 N N . PHE A 1 90 ? -2.977 19.693 40.688 1.00 32.92 374 PHE A N 1
ATOM 696 C CA . PHE A 1 90 ? -2.647 19.695 39.260 1.00 31.58 374 PHE A CA 1
ATOM 697 C C . PHE A 1 90 ? -3.598 18.803 38.484 1.00 32.71 374 PHE A C 1
ATOM 698 O O . PHE A 1 90 ? -3.950 17.710 38.939 1.00 35.38 374 PHE A O 1
ATOM 706 N N . HIS A 1 91 ? -3.985 19.274 37.303 1.00 32.23 375 HIS A N 1
ATOM 707 C CA . HIS A 1 91 ? -4.794 18.516 36.361 1.00 35.16 375 HIS A CA 1
ATOM 708 C C . HIS A 1 91 ? -4.542 19.100 34.975 1.00 36.86 375 HIS A C 1
ATOM 709 O O . HIS A 1 91 ? -4.583 20.319 34.809 1.00 36.33 375 HIS A O 1
ATOM 716 N N . GLN A 1 92 ? -4.245 18.243 33.997 1.00 40.85 376 GLN A N 1
ATOM 717 C CA . GLN A 1 92 ? -3.837 18.701 32.665 1.00 41.12 376 GLN A CA 1
ATOM 718 C C . GLN A 1 92 ? -2.699 19.715 32.747 1.00 40.59 376 GLN A C 1
ATOM 719 O O . GLN A 1 92 ? -2.665 20.701 32.008 1.00 43.22 376 GLN A O 1
ATOM 725 N N . SER A 1 93 ? -1.771 19.487 33.674 1.00 35.16 377 SER A N 1
ATOM 726 C CA . SER A 1 93 ? -0.571 20.304 33.850 1.00 36.24 377 SER A CA 1
ATOM 727 C C . SER A 1 93 ? -0.866 21.723 34.332 1.00 36.99 377 SER A C 1
ATOM 728 O O . SER A 1 93 ? 0.029 22.575 34.300 1.00 36.07 377 SER A O 1
ATOM 731 N N . ILE A 1 94 ? -2.082 22.006 34.793 1.00 37.12 378 ILE A N 1
ATOM 732 C CA . ILE A 1 94 ? -2.411 23.299 35.381 1.00 32.95 378 ILE A CA 1
ATOM 733 C C . ILE A 1 94 ? -2.445 23.159 36.899 1.00 36.69 378 ILE A C 1
ATOM 734 O O . ILE A 1 94 ? -3.268 22.402 37.442 1.00 32.63 378 ILE A O 1
ATOM 739 N N . GLY A 1 95 ? -1.559 23.876 37.576 1.00 32.01 379 GLY A N 1
ATOM 740 C CA . GLY A 1 95 ? -1.515 23.884 39.027 1.00 36.09 379 GLY A CA 1
ATOM 741 C C . GLY A 1 95 ? -2.306 25.070 39.577 1.00 39.45 379 GLY A C 1
ATOM 742 O O . GLY A 1 95 ? -2.119 26.199 39.133 1.00 40.59 379 GLY A O 1
ATOM 743 N N . LYS A 1 96 ? -3.193 24.778 40.524 1.00 33.92 380 LYS A N 1
ATOM 744 C CA . LYS A 1 96 ? -4.022 25.802 41.151 1.00 39.96 380 LYS A CA 1
ATOM 745 C C . LYS A 1 96 ? -3.872 25.763 42.668 1.00 36.73 380 LYS A C 1
ATOM 746 O O . LYS A 1 96 ? -3.504 24.739 43.251 1.00 36.58 380 LYS A O 1
ATOM 752 N N . HIS A 1 97 ? -4.135 26.908 43.297 1.00 39.09 381 HIS A N 1
ATOM 753 C CA . HIS A 1 97 ? -4.088 27.003 44.751 1.00 41.43 381 HIS A CA 1
ATOM 754 C C . HIS A 1 97 ? -5.029 25.981 45.376 1.00 38.66 381 HIS A C 1
ATOM 755 O O . HIS A 1 97 ? -6.128 25.738 44.874 1.00 36.95 381 HIS A O 1
ATOM 762 N N . TYR A 1 98 ? -4.586 25.362 46.471 1.00 37.46 382 TYR A N 1
ATOM 763 C CA . TYR A 1 98 ? -5.416 24.352 47.119 1.00 37.69 382 TYR A CA 1
ATOM 764 C C . TYR A 1 98 ? -5.164 24.320 48.620 1.00 39.28 382 TYR A C 1
ATOM 765 O O . TYR A 1 98 ? -6.002 24.793 49.393 1.00 40.20 382 TYR A O 1
ATOM 774 N N . SER A 1 99 ? -4.029 23.769 49.053 1.00 36.43 383 SER A N 1
ATOM 775 C CA . SER A 1 99 ? -3.756 23.736 50.485 1.00 40.88 383 SER A CA 1
ATOM 776 C C . SER A 1 99 ? -2.362 24.265 50.818 1.00 38.16 383 SER A C 1
ATOM 777 O O . SER A 1 99 ? -1.708 24.918 50.000 1.00 39.10 383 SER A O 1
ATOM 780 N N . SER A 1 100 ? -1.924 24.010 52.041 1.00 36.26 384 SER A N 1
ATOM 781 C CA . SER A 1 100 ? -0.540 24.184 52.432 1.00 37.53 384 SER A CA 1
ATOM 782 C C . SER A 1 100 ? 0.249 22.918 52.080 1.00 35.69 384 SER A C 1
ATOM 783 O O . SER A 1 100 ? -0.324 21.848 51.860 1.00 37.07 384 SER A O 1
ATOM 786 N N . GLY A 1 101 ? 1.573 23.042 52.023 1.00 36.93 385 GLY A N 1
ATOM 787 C CA . GLY A 1 101 ? 2.406 21.921 51.605 1.00 32.89 385 GLY A CA 1
ATOM 788 C C . GLY A 1 101 ? 2.317 20.730 52.554 1.00 39.13 385 GLY A C 1
ATOM 789 O O . GLY A 1 101 ? 1.691 20.766 53.619 1.00 37.47 385 GLY A O 1
ATOM 790 N N . TYR A 1 102 ? 2.939 19.627 52.136 1.00 31.61 386 TYR A N 1
ATOM 791 C CA . TYR A 1 102 ? 3.118 18.489 53.032 1.00 35.61 386 TYR A CA 1
ATOM 792 C C . TYR A 1 102 ? 4.504 17.911 52.827 1.00 34.60 386 TYR A C 1
ATOM 793 O O . TYR A 1 102 ? 5.120 18.083 51.773 1.00 35.49 386 TYR A O 1
ATOM 802 N N . GLY A 1 103 ? 4.988 17.204 53.844 1.00 34.55 387 GLY A N 1
ATOM 803 C CA . GLY A 1 103 ? 6.363 16.757 53.801 1.00 33.89 387 GLY A CA 1
ATOM 804 C C . GLY A 1 103 ? 6.645 15.524 54.626 1.00 33.53 387 GLY A C 1
ATOM 805 O O . GLY A 1 103 ? 5.747 14.717 54.893 1.00 32.02 387 GLY A O 1
ATOM 806 N N . GLN A 1 104 ? 7.902 15.386 55.034 1.00 30.89 388 GLN A N 1
ATOM 807 C CA . GLN A 1 104 ? 8.379 14.159 55.652 1.00 32.79 388 GLN A CA 1
ATOM 808 C C . GLN A 1 104 ? 7.611 13.873 56.928 1.00 34.50 388 GLN A C 1
ATOM 809 O O . GLN A 1 104 ? 7.502 14.734 57.804 1.00 34.45 388 GLN A O 1
ATOM 815 N N . GLY A 1 105 ? 7.069 12.660 57.016 1.00 34.16 389 GLY A N 1
ATOM 816 C CA . GLY A 1 105 ? 6.299 12.226 58.153 1.00 35.16 389 GLY A CA 1
ATOM 817 C C . GLY A 1 105 ? 4.802 12.446 58.050 1.00 34.16 389 GLY A C 1
ATOM 818 O O . GLY A 1 105 ? 4.055 11.890 58.869 1.00 35.35 389 GLY A O 1
ATOM 819 N N . ASP A 1 106 ? 4.335 13.249 57.100 1.00 31.09 390 ASP A N 1
ATOM 820 C CA . ASP A 1 106 ? 2.898 13.439 56.935 1.00 32.59 390 ASP A CA 1
ATOM 821 C C . ASP A 1 106 ? 2.234 12.182 56.373 1.00 34.96 390 ASP A C 1
ATOM 822 O O . ASP A 1 106 ? 2.819 11.444 55.569 1.00 31.44 390 ASP A O 1
ATOM 827 N N . VAL A 1 107 ? 1.004 11.938 56.811 1.00 31.99 391 VAL A N 1
ATOM 828 C CA . VAL A 1 107 ? 0.182 10.836 56.330 1.00 29.52 391 VAL A CA 1
ATOM 829 C C . VAL A 1 107 ? -0.961 11.468 55.549 1.00 35.78 391 VAL A C 1
ATOM 830 O O . VAL A 1 107 ? -1.852 12.093 56.140 1.00 33.20 391 VAL A O 1
ATOM 834 N N . LEU A 1 108 ? -0.931 11.323 54.226 1.00 30.06 392 LEU A N 1
ATOM 835 C CA . LEU A 1 108 ? -1.894 11.958 53.339 1.00 29.21 392 LEU A CA 1
ATOM 836 C C . LEU A 1 108 ? -3.027 10.993 53.029 1.00 27.42 392 LEU A C 1
ATOM 837 O O . LEU A 1 108 ? -2.803 9.792 52.871 1.00 29.79 392 LEU A O 1
ATOM 842 N N . GLY A 1 109 ? -4.243 11.522 52.935 1.00 34.82 393 GLY A N 1
ATOM 843 C CA . GLY A 1 109 ? -5.427 10.723 52.663 1.00 31.26 393 GLY A CA 1
ATOM 844 C C . GLY A 1 109 ? -6.016 11.073 51.308 1.00 32.07 393 GLY A C 1
ATOM 845 O O . GLY A 1 109 ? -5.968 12.225 50.877 1.00 32.32 393 GLY A O 1
ATOM 846 N N . PHE A 1 110 ? -6.589 10.076 50.637 1.00 27.77 394 PHE A N 1
ATOM 847 C CA . PHE A 1 110 ? -7.088 10.254 49.278 1.00 29.82 394 PHE A CA 1
ATOM 848 C C . PHE A 1 110 ? -8.485 9.658 49.164 1.00 33.46 394 PHE A C 1
ATOM 849 O O . PHE A 1 110 ? -8.657 8.439 49.243 1.00 31.48 394 PHE A O 1
ATOM 857 N N . TYR A 1 111 ? -9.476 10.533 48.998 1.00 33.89 395 TYR A N 1
ATOM 858 C CA . TYR A 1 111 ? -10.877 10.173 48.861 1.00 31.78 395 TYR A CA 1
ATOM 859 C C . TYR A 1 111 ? -11.336 10.453 47.440 1.00 32.04 395 TYR A C 1
ATOM 860 O O . TYR A 1 111 ? -11.014 11.499 46.872 1.00 33.20 395 TYR A O 1
ATOM 869 N N . ILE A 1 112 ? -12.094 9.523 46.869 1.00 31.50 396 ILE A N 1
ATOM 870 C CA . ILE A 1 112 ? -12.799 9.766 45.621 1.00 33.87 396 ILE A CA 1
ATOM 871 C C . ILE A 1 112 ? -14.216 9.217 45.754 1.00 36.45 396 ILE A C 1
ATOM 872 O O . ILE A 1 112 ? -14.452 8.212 46.428 1.00 35.89 396 ILE A O 1
ATOM 877 N N . ASN A 1 113 ? -15.171 9.910 45.138 1.00 37.43 397 ASN A N 1
ATOM 878 C CA . ASN A 1 113 ? -16.562 9.471 45.114 1.00 41.77 397 ASN A CA 1
ATOM 879 C C . ASN A 1 113 ? -17.052 9.487 43.677 1.00 42.39 397 ASN A C 1
ATOM 880 O O . ASN A 1 113 ? -17.043 10.540 43.033 1.00 43.67 397 ASN A O 1
ATOM 885 N N . LEU A 1 114 ? -17.473 8.323 43.175 1.00 42.32 398 LEU A N 1
ATOM 886 C CA . LEU A 1 114 ? -17.990 8.173 41.812 1.00 45.72 398 LEU A CA 1
ATOM 887 C C . LEU A 1 114 ? -19.404 7.605 41.886 1.00 50.67 398 LEU A C 1
ATOM 888 O O . LEU A 1 114 ? -19.595 6.381 41.845 1.00 50.00 398 LEU A O 1
ATOM 893 N N . PRO A 1 115 ? -20.425 8.446 41.982 1.00 55.27 399 PRO A N 1
ATOM 894 C CA . PRO A 1 115 ? -21.787 7.928 42.178 1.00 53.27 399 PRO A CA 1
ATOM 895 C C . PRO A 1 115 ? -22.366 7.332 40.900 1.00 53.12 399 PRO A C 1
ATOM 896 O O . PRO A 1 115 ? -22.021 7.731 39.787 1.00 55.28 399 PRO A O 1
ATOM 900 N N . GLU A 1 116 ? -23.245 6.344 41.073 1.00 63.05 400 GLU A N 1
ATOM 901 C CA . GLU A 1 116 ? -23.773 5.573 39.935 1.00 61.34 400 GLU A CA 1
ATOM 902 C C . GLU A 1 116 ? -24.692 6.405 39.038 1.00 59.27 400 GLU A C 1
ATOM 903 O O . GLU A 1 116 ? -25.696 6.955 39.495 1.00 63.01 400 GLU A O 1
ATOM 905 N N . SER A 1 124 ? -21.488 15.632 40.798 1.00 52.30 444 SER A N 1
ATOM 906 C CA . SER A 1 124 ? -21.539 15.035 42.126 1.00 54.36 444 SER A CA 1
ATOM 907 C C . SER A 1 124 ? -20.310 14.159 42.395 1.00 46.48 444 SER A C 1
ATOM 908 O O . SER A 1 124 ? -20.031 13.845 43.551 1.00 49.45 444 SER A O 1
ATOM 911 N N . SER A 1 125 ? -19.578 13.765 41.349 1.00 45.09 445 SER A N 1
ATOM 912 C CA . SER A 1 125 ? -18.290 13.106 41.566 1.00 46.84 445 SER A CA 1
ATOM 913 C C . SER A 1 125 ? -17.299 14.083 42.201 1.00 43.63 445 SER A C 1
ATOM 914 O O . SER A 1 125 ? -17.344 15.289 41.958 1.00 42.84 445 SER A O 1
ATOM 917 N N . GLU A 1 126 ? -16.398 13.550 43.028 1.00 43.03 446 GLU A N 1
ATOM 918 C CA . GLU A 1 126 ? -15.587 14.384 43.907 1.00 41.91 446 GLU A CA 1
ATOM 919 C C . GLU A 1 126 ? -14.250 13.727 44.226 1.00 38.77 446 GLU A C 1
ATOM 920 O O . GLU A 1 126 ? -14.149 12.504 44.356 1.00 33.69 446 GLU A O 1
ATOM 926 N N . ILE A 1 127 ? -13.235 14.568 44.400 1.00 37.41 447 ILE A N 1
ATOM 927 C CA . ILE A 1 127 ? -11.931 14.159 44.899 1.00 33.30 447 ILE A CA 1
ATOM 928 C C . ILE A 1 127 ? -11.590 15.080 46.059 1.00 32.85 447 ILE A C 1
ATOM 929 O O . ILE A 1 127 ? -11.675 16.308 45.927 1.00 32.70 447 ILE A O 1
ATOM 934 N N . ILE A 1 128 ? -11.255 14.495 47.205 1.00 30.15 448 ILE A N 1
ATOM 935 C CA . ILE A 1 128 ? -10.912 15.249 48.405 1.00 31.40 448 ILE A CA 1
ATOM 936 C C . ILE A 1 128 ? -9.609 14.693 48.963 1.00 31.26 448 ILE A C 1
ATOM 937 O O . ILE A 1 128 ? -9.413 13.472 48.989 1.00 29.67 448 ILE A O 1
ATOM 942 N N . PHE A 1 129 ? -8.723 15.585 49.410 1.00 29.28 449 PHE A N 1
ATOM 943 C CA . PHE A 1 129 ? -7.440 15.213 49.990 1.00 30.68 449 PHE A CA 1
ATOM 944 C C . PHE A 1 129 ? -7.425 15.523 51.486 1.00 35.66 449 PHE A C 1
ATOM 945 O O . PHE A 1 129 ? -8.084 16.461 51.951 1.00 33.24 449 PHE A O 1
ATOM 953 N N . TYR A 1 130 ? -6.660 14.728 52.241 1.00 32.20 450 TYR A N 1
ATOM 954 C CA . TYR A 1 130 ? -6.591 14.858 53.690 1.00 34.70 450 TYR A CA 1
ATOM 955 C C . TYR A 1 130 ? -5.136 14.911 54.127 1.00 35.83 450 TYR A C 1
ATOM 956 O O . TYR A 1 130 ? -4.277 14.236 53.543 1.00 29.39 450 TYR A O 1
ATOM 965 N N . LYS A 1 131 ? -4.866 15.715 55.163 1.00 32.25 451 LYS A N 1
ATOM 966 C CA . LYS A 1 131 ? -3.534 15.804 55.753 1.00 35.79 451 LYS A CA 1
ATOM 967 C C . LYS A 1 131 ? -3.647 15.427 57.219 1.00 35.72 451 LYS A C 1
ATOM 968 O O . LYS A 1 131 ? -4.275 16.149 57.998 1.00 32.75 451 LYS A O 1
ATOM 974 N N . ASN A 1 132 ? -3.037 14.299 57.587 1.00 36.14 452 ASN A N 1
ATOM 975 C CA . ASN A 1 132 ? -3.097 13.773 58.948 1.00 34.82 452 ASN A CA 1
ATOM 976 C C . ASN A 1 132 ? -4.533 13.801 59.477 1.00 38.29 452 ASN A C 1
ATOM 977 O O . ASN A 1 132 ? -4.816 14.284 60.579 1.00 37.00 452 ASN A O 1
ATOM 982 N N . GLY A 1 133 ? -5.454 13.305 58.637 1.00 33.93 453 GLY A N 1
ATOM 983 C CA . GLY A 1 133 ? -6.850 13.128 58.982 1.00 38.44 453 GLY A CA 1
ATOM 984 C C . GLY A 1 133 ? -7.750 14.324 58.751 1.00 40.88 453 GLY A C 1
ATOM 985 O O . GLY A 1 133 ? -8.971 14.206 58.948 1.00 37.39 453 GLY A O 1
ATOM 986 N N . VAL A 1 134 ? -7.201 15.464 58.342 1.00 37.70 454 VAL A N 1
ATOM 987 C CA . VAL A 1 134 ? -7.954 16.710 58.251 1.00 37.74 454 VAL A CA 1
ATOM 988 C C . VAL A 1 134 ? -8.294 17.008 56.795 1.00 37.91 454 VAL A C 1
ATOM 989 O O . VAL A 1 134 ? -7.405 17.064 55.925 1.00 36.73 454 VAL A O 1
ATOM 993 N N . ASN A 1 135 ? -9.585 17.208 56.544 1.00 36.87 455 ASN A N 1
ATOM 994 C CA . ASN A 1 135 ? -10.102 17.543 55.224 1.00 36.82 455 ASN A CA 1
ATOM 995 C C . ASN A 1 135 ? -9.449 18.823 54.719 1.00 36.92 455 ASN A C 1
ATOM 996 O O . ASN A 1 135 ? -9.543 19.872 55.364 1.00 37.38 455 ASN A O 1
ATOM 1001 N N . GLN A 1 136 ? -8.759 18.737 53.579 1.00 37.46 456 GLN A N 1
ATOM 1002 C CA . GLN A 1 136 ? -8.115 19.915 53.012 1.00 34.48 456 GLN A CA 1
ATOM 1003 C C . GLN A 1 136 ? -9.002 20.659 52.026 1.00 36.36 456 GLN A C 1
ATOM 1004 O O . GLN A 1 136 ? -8.566 21.666 51.465 1.00 39.99 456 GLN A O 1
ATOM 1010 N N . GLY A 1 137 ? -10.223 20.197 51.808 1.00 39.22 457 GLY A N 1
ATOM 1011 C CA . GLY A 1 137 ? -11.152 20.833 50.901 1.00 39.33 457 GLY A CA 1
ATOM 1012 C C . GLY A 1 137 ? -11.368 20.003 49.648 1.00 38.80 457 GLY A C 1
ATOM 1013 O O . GLY A 1 137 ? -10.567 19.139 49.288 1.00 40.22 457 GLY A O 1
ATOM 1014 N N . VAL A 1 138 ? -12.488 20.263 48.980 1.00 40.77 458 VAL A N 1
ATOM 1015 C CA . VAL A 1 138 ? -12.734 19.602 47.704 1.00 37.51 458 VAL A CA 1
ATOM 1016 C C . VAL A 1 138 ? -11.730 20.131 46.686 1.00 39.75 458 VAL A C 1
ATOM 1017 O O . VAL A 1 138 ? -11.602 21.346 46.494 1.00 38.44 458 VAL A O 1
ATOM 1021 N N . ALA A 1 139 ? -10.999 19.223 46.044 1.00 35.55 459 ALA A N 1
ATOM 1022 C CA . ALA A 1 139 ? -10.016 19.634 45.052 1.00 34.63 459 ALA A CA 1
ATOM 1023 C C . ALA A 1 139 ? -10.603 19.655 43.644 1.00 34.95 459 ALA A C 1
ATOM 1024 O O . ALA A 1 139 ? -10.404 20.623 42.906 1.00 41.84 459 ALA A O 1
ATOM 1026 N N . TYR A 1 140 ? -11.316 18.599 43.249 1.00 33.03 460 TYR A N 1
ATOM 1027 C CA . TYR A 1 140 ? -11.960 18.549 41.946 1.00 36.64 460 TYR A CA 1
ATOM 1028 C C . TYR A 1 140 ? -13.355 17.960 42.100 1.00 41.48 460 TYR A C 1
ATOM 1029 O O . TYR A 1 140 ? -13.573 17.085 42.942 1.00 40.61 460 TYR A O 1
ATOM 1038 N N . LYS A 1 141 ? -14.296 18.452 41.291 1.00 44.70 461 LYS A N 1
ATOM 1039 C CA . LYS A 1 141 ? -15.649 17.912 41.232 1.00 47.54 461 LYS A CA 1
ATOM 1040 C C . LYS A 1 141 ? -16.049 17.767 39.769 1.00 47.45 461 LYS A C 1
ATOM 1041 O O . LYS A 1 141 ? -15.504 18.440 38.892 1.00 42.00 461 LYS A O 1
ATOM 1047 N N . ASP A 1 142 ? -16.991 16.854 39.522 1.00 44.29 462 ASP A N 1
ATOM 1048 C CA . ASP A 1 142 ? -17.455 16.507 38.176 1.00 45.81 462 ASP A CA 1
ATOM 1049 C C . ASP A 1 142 ? -16.284 16.093 37.278 1.00 50.05 462 ASP A C 1
ATOM 1050 O O . ASP A 1 142 ? -16.049 16.669 36.209 1.00 42.63 462 ASP A O 1
ATOM 1055 N N . ILE A 1 143 ? -15.557 15.060 37.725 1.00 46.79 463 ILE A N 1
ATOM 1056 C CA . ILE A 1 143 ? -14.340 14.610 37.044 1.00 45.63 463 ILE A CA 1
ATOM 1057 C C . ILE A 1 143 ? -14.703 13.739 35.844 1.00 44.86 463 ILE A C 1
ATOM 1058 O O . ILE A 1 143 ? -15.867 13.361 35.669 1.00 46.74 463 ILE A O 1
ATOM 1063 N N . PHE A 1 144 ? -13.718 13.412 35.008 1.00 45.40 464 PHE A N 1
ATOM 1064 C CA . PHE A 1 144 ? -13.996 12.549 33.866 1.00 46.22 464 PHE A CA 1
ATOM 1065 C C . PHE A 1 144 ? -14.470 11.182 34.345 1.00 51.12 464 PHE A C 1
ATOM 1066 O O . PHE A 1 144 ? -14.064 10.692 35.401 1.00 45.14 464 PHE A O 1
ATOM 1074 N N . GLU A 1 145 ? -15.347 10.566 33.562 1.00 51.81 465 GLU A N 1
ATOM 1075 C CA . GLU A 1 145 ? -15.839 9.236 33.885 1.00 52.36 465 GLU A CA 1
ATOM 1076 C C . GLU A 1 145 ? -14.828 8.183 33.451 1.00 51.71 465 GLU A C 1
ATOM 1077 O O . GLU A 1 145 ? -14.209 8.295 32.387 1.00 51.95 465 GLU A O 1
ATOM 1083 N N . GLY A 1 146 ? -14.664 7.163 34.280 1.00 44.88 466 GLY A N 1
ATOM 1084 C CA . GLY A 1 146 ? -13.768 6.074 33.962 1.00 43.65 466 GLY A CA 1
ATOM 1085 C C . GLY A 1 146 ? -13.312 5.383 35.231 1.00 42.32 466 GLY A C 1
ATOM 1086 O O . GLY A 1 146 ? -13.848 5.615 36.311 1.00 44.18 466 GLY A O 1
ATOM 1087 N N . VAL A 1 147 ? -12.295 4.536 35.064 1.00 42.73 467 VAL A N 1
ATOM 1088 C CA . VAL A 1 147 ? -11.698 3.779 36.160 1.00 40.91 467 VAL A CA 1
ATOM 1089 C C . VAL A 1 147 ? -10.547 4.580 36.744 1.00 43.50 467 VAL A C 1
ATOM 1090 O O . VAL A 1 147 ? -9.648 5.022 36.014 1.00 41.30 467 VAL A O 1
ATOM 1094 N N . TYR A 1 148 ? -10.545 4.740 38.061 1.00 36.17 468 TYR A N 1
ATOM 1095 C CA . TYR A 1 148 ? -9.524 5.524 38.738 1.00 33.41 468 TYR A CA 1
ATOM 1096 C C . TYR A 1 148 ? -8.703 4.637 39.663 1.00 34.48 468 TYR A C 1
ATOM 1097 O O . TYR A 1 148 ? -9.258 3.926 40.513 1.00 34.65 468 TYR A O 1
ATOM 1106 N N . PHE A 1 149 ? -7.384 4.697 39.504 1.00 32.45 469 PHE A N 1
ATOM 1107 C CA . PHE A 1 149 ? -6.415 3.940 40.277 1.00 31.81 469 PHE A CA 1
ATOM 1108 C C . PHE A 1 149 ? -5.691 4.851 41.259 1.00 30.50 469 PHE A C 1
ATOM 1109 O O . PHE A 1 149 ? -5.312 5.968 40.891 1.00 29.45 469 PHE A O 1
ATOM 1117 N N . PRO A 1 150 ? -5.460 4.417 42.497 1.00 30.12 470 PRO A N 1
ATOM 1118 C CA . PRO A 1 150 ? -4.513 5.143 43.346 1.00 31.26 470 PRO A CA 1
ATOM 1119 C C . PRO A 1 150 ? -3.191 5.254 42.605 1.00 33.01 470 PRO A C 1
ATOM 1120 O O . PRO A 1 150 ? -2.804 4.343 41.866 1.00 32.17 470 PRO A O 1
ATOM 1124 N N . ALA A 1 151 ? -2.515 6.395 42.760 1.00 31.33 471 ALA A N 1
ATOM 1125 C CA . ALA A 1 151 ? -1.353 6.672 41.921 1.00 29.18 471 ALA A CA 1
ATOM 1126 C C . ALA A 1 151 ? -0.343 7.557 42.643 1.00 32.75 471 ALA A C 1
ATOM 1127 O O . ALA A 1 151 ? -0.700 8.432 43.443 1.00 30.52 471 ALA A O 1
ATOM 1129 N N . ILE A 1 152 ? 0.927 7.325 42.324 1.00 29.36 472 ILE A N 1
ATOM 1130 C CA . ILE A 1 152 ? 2.068 7.973 42.958 1.00 30.25 472 ILE A CA 1
ATOM 1131 C C . ILE A 1 152 ? 3.006 8.455 41.861 1.00 32.38 472 ILE A C 1
ATOM 1132 O O . ILE A 1 152 ? 3.346 7.685 40.958 1.00 30.96 472 ILE A O 1
ATOM 1137 N N . SER A 1 153 ? 3.442 9.708 41.940 1.00 31.73 473 SER A N 1
ATOM 1138 C CA . SER A 1 153 ? 4.503 10.179 41.055 1.00 31.42 473 SER A CA 1
ATOM 1139 C C . SER A 1 153 ? 5.541 10.895 41.896 1.00 33.28 473 SER A C 1
ATOM 1140 O O . SER A 1 153 ? 5.187 11.658 42.799 1.00 30.32 473 SER A O 1
ATOM 1143 N N . LEU A 1 154 ? 6.821 10.630 41.628 1.00 28.61 474 LEU A N 1
ATOM 1144 C CA . LEU A 1 154 ? 7.882 11.169 42.469 1.00 31.00 474 LEU A CA 1
ATOM 1145 C C . LEU A 1 154 ? 8.961 11.849 41.630 1.00 32.28 474 LEU A C 1
ATOM 1146 O O . LEU A 1 154 ? 9.320 11.381 40.537 1.00 31.87 474 LEU A O 1
ATOM 1151 N N . TYR A 1 155 ? 9.477 12.950 42.176 1.00 35.40 475 TYR A N 1
ATOM 1152 C CA . TYR A 1 155 ? 10.566 13.741 41.602 1.00 33.73 475 TYR A CA 1
ATOM 1153 C C . TYR A 1 155 ? 11.790 13.541 42.482 1.00 35.89 475 TYR A C 1
ATOM 1154 O O . TYR A 1 155 ? 11.773 13.905 43.668 1.00 35.74 475 TYR A O 1
ATOM 1163 N N . LYS A 1 156 ? 12.818 12.914 41.913 1.00 32.54 476 LYS A N 1
ATOM 1164 C CA . LYS A 1 156 ? 14.045 12.545 42.609 1.00 35.27 476 LYS A CA 1
ATOM 1165 C C . LYS A 1 156 ? 13.772 11.615 43.787 1.00 38.20 476 LYS A C 1
ATOM 1166 O O . LYS A 1 156 ? 12.687 11.026 43.881 1.00 40.72 476 LYS A O 1
ATOM 1172 N N . SER A 1 157 ? 14.747 11.464 44.681 1.00 37.36 477 SER A N 1
ATOM 1173 C CA . SER A 1 157 ? 14.826 10.289 45.557 1.00 39.18 477 SER A CA 1
ATOM 1174 C C . SER A 1 157 ? 14.105 10.495 46.893 1.00 39.50 477 SER A C 1
ATOM 1175 O O . SER A 1 157 ? 14.675 10.317 47.972 1.00 42.16 477 SER A O 1
ATOM 1178 N N . CYS A 1 158 ? 12.827 10.838 46.826 1.00 33.42 478 CYS A N 1
ATOM 1179 C CA . CYS A 1 158 ? 12.012 10.752 48.028 1.00 39.85 478 CYS A CA 1
ATOM 1180 C C . CYS A 1 158 ? 11.331 9.392 48.092 1.00 40.02 478 CYS A C 1
ATOM 1181 O O . CYS A 1 158 ? 11.219 8.676 47.090 1.00 36.83 478 CYS A O 1
ATOM 1184 N N . THR A 1 159 ? 10.869 9.046 49.292 1.00 34.39 479 THR A N 1
ATOM 1185 C CA . THR A 1 159 ? 10.359 7.711 49.587 1.00 35.94 479 THR A CA 1
ATOM 1186 C C . THR A 1 159 ? 8.977 7.840 50.206 1.00 33.94 479 THR A C 1
ATOM 1187 O O . THR A 1 159 ? 8.809 8.570 51.190 1.00 32.22 479 THR A O 1
ATOM 1191 N N . VAL A 1 160 ? 7.989 7.137 49.639 1.00 31.09 480 VAL A N 1
ATOM 1192 C CA . VAL A 1 160 ? 6.636 7.144 50.188 1.00 33.35 480 VAL A CA 1
ATOM 1193 C C . VAL A 1 160 ? 6.158 5.700 50.274 1.00 35.64 480 VAL A C 1
ATOM 1194 O O . VAL A 1 160 ? 6.673 4.805 49.594 1.00 35.21 480 VAL A O 1
ATOM 1198 N N . SER A 1 161 ? 5.165 5.485 51.134 1.00 28.74 481 SER A N 1
ATOM 1199 C CA . SER A 1 161 ? 4.589 4.173 51.383 1.00 31.10 481 SER A CA 1
ATOM 1200 C C . SER A 1 161 ? 3.079 4.297 51.354 1.00 33.82 481 SER A C 1
ATOM 1201 O O . SER A 1 161 ? 2.511 5.235 51.926 1.00 34.65 481 SER A O 1
ATOM 1204 N N . ILE A 1 162 ? 2.426 3.340 50.718 1.00 29.31 482 ILE A N 1
ATOM 1205 C CA . ILE A 1 162 ? 0.996 3.424 50.494 1.00 32.26 482 ILE A CA 1
ATOM 1206 C C . ILE A 1 162 ? 0.292 2.372 51.346 1.00 34.16 482 ILE A C 1
ATOM 1207 O O . ILE A 1 162 ? 0.805 1.265 51.555 1.00 32.07 482 ILE A O 1
ATOM 1212 N N . ASN A 1 163 ? -0.870 2.742 51.868 1.00 29.39 483 ASN A N 1
ATOM 1213 C CA . ASN A 1 163 ? -1.686 1.868 52.698 1.00 30.19 483 ASN A CA 1
ATOM 1214 C C . ASN A 1 163 ? -3.086 1.887 52.108 1.00 29.61 483 ASN A C 1
ATOM 1215 O O . ASN A 1 163 ? -3.740 2.936 52.082 1.00 30.40 483 ASN A O 1
ATOM 1220 N N . PHE A 1 164 ? -3.528 0.740 51.613 1.00 28.27 484 PHE A N 1
ATOM 1221 C CA . PHE A 1 164 ? -4.830 0.627 50.982 1.00 29.28 484 PHE A CA 1
ATOM 1222 C C . PHE A 1 164 ? -5.944 0.275 51.965 1.00 33.97 484 PHE A C 1
ATOM 1223 O O . PHE A 1 164 ? -7.110 0.248 51.563 1.00 31.69 484 PHE A O 1
ATOM 1231 N N . GLY A 1 165 ? -5.622 0.015 53.230 1.00 31.76 485 GLY A N 1
ATOM 1232 C CA . GLY A 1 165 ? -6.621 -0.396 54.212 1.00 35.11 485 GLY A CA 1
ATOM 1233 C C . GLY A 1 165 ? -6.395 -1.837 54.641 1.00 33.89 485 GLY A C 1
ATOM 1234 O O . GLY A 1 165 ? -5.393 -2.433 54.250 1.00 36.68 485 GLY A O 1
ATOM 1235 N N . PRO A 1 166 ? -7.313 -2.419 55.432 1.00 35.17 486 PRO A N 1
ATOM 1236 C CA . PRO A 1 166 ? -8.579 -1.891 55.949 1.00 35.54 486 PRO A CA 1
ATOM 1237 C C . PRO A 1 166 ? -8.406 -0.782 56.974 1.00 36.66 486 PRO A C 1
ATOM 1238 O O . PRO A 1 166 ? -9.276 0.095 57.042 1.00 35.75 486 PRO A O 1
ATOM 1242 N N . CYS A 1 167 ? -7.322 -0.814 57.752 1.00 31.28 487 CYS A N 1
ATOM 1243 C CA . CYS A 1 167 ? -7.118 0.148 58.826 1.00 36.13 487 CYS A CA 1
ATOM 1244 C C . CYS A 1 167 ? -6.185 1.265 58.387 1.00 32.53 487 CYS A C 1
ATOM 1245 O O . CYS A 1 167 ? -5.048 1.016 57.963 1.00 34.23 487 CYS A O 1
ATOM 1248 N N . PHE A 1 168 ? -6.650 2.495 58.557 1.00 33.71 488 PHE A N 1
ATOM 1249 C CA . PHE A 1 168 ? -5.891 3.684 58.234 1.00 32.44 488 PHE A CA 1
ATOM 1250 C C . PHE A 1 168 ? -5.345 4.329 59.499 1.00 33.83 488 PHE A C 1
ATOM 1251 O O . PHE A 1 168 ? -5.852 4.115 60.605 1.00 36.19 488 PHE A O 1
ATOM 1259 N N . LYS A 1 169 ? -4.273 5.107 59.326 1.00 34.93 489 LYS A N 1
ATOM 1260 C CA . LYS A 1 169 ? -3.673 5.791 60.467 1.00 32.07 489 LYS A CA 1
ATOM 1261 C C . LYS A 1 169 ? -4.594 6.885 60.986 1.00 35.26 489 LYS A C 1
ATOM 1262 O O . LYS A 1 169 ? -4.825 6.983 62.192 1.00 34.37 489 LYS A O 1
ATOM 1268 N N . TYR A 1 170 ? -5.127 7.685 60.071 1.00 32.55 490 TYR A N 1
ATOM 1269 C CA . TYR A 1 170 ? -6.043 8.773 60.375 1.00 34.73 490 TYR A CA 1
ATOM 1270 C C . TYR A 1 170 ? -7.374 8.693 59.637 1.00 32.52 490 TYR A C 1
ATOM 1271 O O . TYR A 1 170 ? -7.626 9.455 58.757 1.00 33.32 490 TYR A O 1
ATOM 1280 N N . PRO A 1 171 ? -8.223 7.768 60.027 1.00 32.78 491 PRO A N 1
ATOM 1281 C CA . PRO A 1 171 ? -9.531 7.656 59.403 1.00 37.74 491 PRO A CA 1
ATOM 1282 C C . PRO A 1 171 ? -10.316 8.933 59.598 1.00 36.52 491 PRO A C 1
ATOM 1283 O O . PRO A 1 171 ? -10.319 9.486 60.659 1.00 43.27 491 PRO A O 1
ATOM 1287 N N . PRO A 1 172 ? -10.915 9.425 58.543 1.00 40.72 492 PRO A N 1
ATOM 1288 C CA . PRO A 1 172 ? -11.477 10.764 58.550 1.00 39.60 492 PRO A CA 1
ATOM 1289 C C . PRO A 1 172 ? -12.722 10.794 59.382 1.00 40.40 492 PRO A C 1
ATOM 1290 O O . PRO A 1 172 ? -13.434 9.836 59.398 1.00 41.07 492 PRO A O 1
ATOM 1294 N N . LYS A 1 173 ? -12.979 11.885 60.072 1.00 44.80 493 LYS A N 1
ATOM 1295 C CA . LYS A 1 173 ? -14.270 12.039 60.720 1.00 47.75 493 LYS A CA 1
ATOM 1296 C C . LYS A 1 173 ? -15.414 12.263 59.754 1.00 49.26 493 LYS A C 1
ATOM 1297 O O . LYS A 1 173 ? -15.319 13.024 58.830 1.00 44.46 493 LYS A O 1
ATOM 1303 N N . ASP A 1 174 ? -16.488 11.547 60.018 1.00 50.38 494 ASP A N 1
ATOM 1304 C CA . ASP A 1 174 ? -17.745 11.669 59.323 1.00 48.24 494 ASP A CA 1
ATOM 1305 C C . ASP A 1 174 ? -17.603 11.713 57.814 1.00 51.91 494 ASP A C 1
ATOM 1306 O O . ASP A 1 174 ? -17.887 12.696 57.154 1.00 52.12 494 ASP A O 1
ATOM 1311 N N . LEU A 1 175 ? -17.093 10.625 57.300 1.00 44.98 495 LEU A N 1
ATOM 1312 C CA . LEU A 1 175 ? -16.933 10.424 55.878 1.00 44.10 495 LEU A CA 1
ATOM 1313 C C . LEU A 1 175 ? -17.220 8.958 55.641 1.00 40.79 495 LEU A C 1
ATOM 1314 O O . LEU A 1 175 ? -16.759 8.098 56.402 1.00 42.49 495 LEU A O 1
ATOM 1319 N N . THR A 1 176 ? -18.021 8.679 54.632 1.00 38.46 496 THR A N 1
ATOM 1320 C CA . THR A 1 176 ? -18.402 7.315 54.315 1.00 40.55 496 THR A CA 1
ATOM 1321 C C . THR A 1 176 ? -17.577 6.845 53.124 1.00 40.42 496 THR A C 1
ATOM 1322 O O . THR A 1 176 ? -17.516 7.534 52.103 1.00 37.42 496 THR A O 1
ATOM 1326 N N . TYR A 1 177 ? -16.927 5.690 53.267 1.00 36.05 497 TYR A N 1
ATOM 1327 C CA . TYR A 1 177 ? -16.059 5.188 52.210 1.00 42.26 497 TYR A CA 1
ATOM 1328 C C . TYR A 1 177 ? -15.816 3.710 52.458 1.00 36.31 497 TYR A C 1
ATOM 1329 O O . TYR A 1 177 ? -16.061 3.194 53.546 1.00 36.04 497 TYR A O 1
ATOM 1338 N N . ARG A 1 178 ? -15.328 3.052 51.442 1.00 33.06 498 ARG A N 1
ATOM 1339 C CA . ARG A 1 178 ? -14.746 1.739 51.555 1.00 36.46 498 ARG A CA 1
ATOM 1340 C C . ARG A 1 178 ? -13.243 1.842 51.358 1.00 32.51 498 ARG A C 1
ATOM 1341 O O . ARG A 1 178 ? -12.788 2.655 50.553 1.00 32.54 498 ARG A O 1
ATOM 1349 N N . PRO A 1 179 ? -12.448 1.078 52.100 1.00 37.06 499 PRO A N 1
ATOM 1350 C CA . PRO A 1 179 ? -11.002 1.077 51.851 1.00 30.66 499 PRO A CA 1
ATOM 1351 C C . PRO A 1 179 ? -10.693 0.432 50.517 1.00 33.40 499 PRO A C 1
ATOM 1352 O O . PRO A 1 179 ? -11.314 -0.565 50.137 1.00 33.01 499 PRO A O 1
ATOM 1356 N N . MET A 1 180 ? -9.707 0.997 49.812 1.00 31.61 500 MET A N 1
ATOM 1357 C CA . MET A 1 180 ? -9.260 0.393 48.558 1.00 35.17 500 MET A CA 1
ATOM 1358 C C . MET A 1 180 ? -8.964 -1.096 48.718 1.00 34.89 500 MET A C 1
ATOM 1359 O O . MET A 1 180 ? -9.154 -1.866 47.774 1.00 34.75 500 MET A O 1
ATOM 1364 N N . SER A 1 181 ? -8.530 -1.529 49.908 1.00 32.40 501 SER A N 1
ATOM 1365 C CA . SER A 1 181 ? -8.235 -2.948 50.116 1.00 34.65 501 SER A CA 1
ATOM 1366 C C . SER A 1 181 ? -9.456 -3.844 49.890 1.00 36.36 501 SER A C 1
ATOM 1367 O O . SER A 1 181 ? -9.286 -5.037 49.632 1.00 36.02 501 SER A O 1
ATOM 1370 N N . ASP A 1 182 ? -10.676 -3.302 49.982 1.00 35.18 502 ASP A N 1
ATOM 1371 C CA . ASP A 1 182 ? -11.877 -4.081 49.688 1.00 38.61 502 ASP A CA 1
ATOM 1372 C C . ASP A 1 182 ? -11.916 -4.587 48.248 1.00 42.40 502 ASP A C 1
ATOM 1373 O O . ASP A 1 182 ? -12.646 -5.543 47.964 1.00 41.85 502 ASP A O 1
ATOM 1378 N N . MET A 1 183 ? -11.190 -3.949 47.325 1.00 38.34 503 MET A N 1
ATOM 1379 C CA . MET A 1 183 ? -11.142 -4.432 45.945 1.00 40.00 503 MET A CA 1
ATOM 1380 C C . MET A 1 183 ? -10.326 -5.708 45.789 1.00 41.17 503 MET A C 1
ATOM 1381 O O . MET A 1 183 ? -10.353 -6.305 44.708 1.00 44.27 503 MET A O 1
ATOM 1386 N N . GLY A 1 184 ? -9.586 -6.119 46.812 1.00 39.42 504 GLY A N 1
ATOM 1387 C CA . GLY A 1 184 ? -8.668 -7.243 46.684 1.00 45.45 504 GLY A CA 1
ATOM 1388 C C . GLY A 1 184 ? -9.328 -8.587 46.440 1.00 48.70 504 GLY A C 1
ATOM 1389 O O . GLY A 1 184 ? -10.284 -8.939 47.135 1.00 58.01 504 GLY A O 1
ATOM 1390 N N . LEU B 2 2 ? 0.403 -28.387 23.377 1.00 60.23 3814 LEU C N 1
ATOM 1391 C CA . LEU B 2 2 ? 0.548 -27.251 24.282 1.00 61.75 3814 LEU C CA 1
ATOM 1392 C C . LEU B 2 2 ? -0.777 -26.860 24.945 1.00 62.87 3814 LEU C C 1
ATOM 1393 O O . LEU B 2 2 ? -1.798 -26.699 24.261 1.00 56.59 3814 LEU C O 1
ATOM 1398 N N . PRO B 2 3 ? -0.771 -26.701 26.272 1.00 60.52 3815 PRO C N 1
ATOM 1399 C 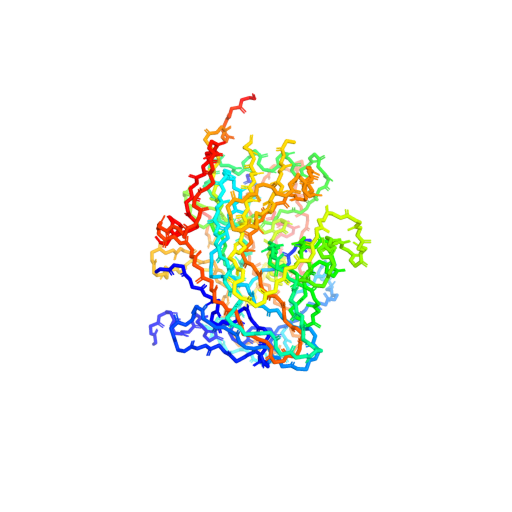CA . PRO B 2 3 ? -1.972 -26.181 26.943 1.00 62.18 3815 PRO C CA 1
ATOM 1400 C C . PRO B 2 3 ? -2.376 -24.853 26.316 1.00 64.81 3815 PRO C C 1
ATOM 1401 O O . PRO B 2 3 ? -1.530 -23.997 26.027 1.00 63.24 3815 PRO C O 1
ATOM 1405 N N . MET B 2 4 ? -3.679 -24.713 26.067 1.00 63.84 3816 MET C N 1
ATOM 1406 C CA . MET B 2 4 ? -4.177 -23.536 25.361 1.00 62.68 3816 MET C CA 1
ATOM 1407 C C . MET B 2 4 ? -3.773 -22.213 26.011 1.00 59.07 3816 MET C C 1
ATOM 1408 O O . MET B 2 4 ? -3.550 -21.241 25.271 1.00 54.64 3816 MET C O 1
ATOM 1413 N N . PRO B 2 5 ? -3.650 -22.096 27.340 1.00 59.39 3817 PRO C N 1
ATOM 1414 C CA . PRO B 2 5 ? -3.175 -20.825 27.907 1.00 56.77 3817 PRO C CA 1
ATOM 1415 C C . PRO B 2 5 ? -1.772 -20.463 27.463 1.00 51.90 3817 PRO C C 1
ATOM 1416 O O . PRO B 2 5 ? -1.449 -19.273 27.404 1.00 54.12 3817 PRO C O 1
ATOM 1420 N N . MET B 2 6 ? -0.926 -21.448 27.146 1.00 53.09 3818 MET C N 1
ATOM 1421 C CA . MET B 2 6 ? 0.444 -21.132 26.762 1.00 58.10 3818 MET C CA 1
ATOM 1422 C C . MET B 2 6 ? 0.490 -20.555 25.355 1.00 54.69 3818 MET C C 1
ATOM 1423 O O . MET B 2 6 ? 1.101 -19.506 25.126 1.00 52.78 3818 MET C O 1
ATOM 1428 N N . ARG B 2 7 ? -0.173 -21.207 24.400 1.00 51.95 3819 ARG C N 1
ATOM 1429 C CA . ARG B 2 7 ? -0.187 -20.620 23.069 1.00 56.92 3819 ARG C CA 1
ATOM 1430 C C . ARG B 2 7 ? -1.050 -19.366 22.995 1.00 57.45 3819 ARG C C 1
ATOM 1431 O O . ARG B 2 7 ? -0.849 -18.554 22.086 1.00 54.72 3819 ARG C O 1
ATOM 1439 N N . PHE B 2 8 ? -1.948 -19.160 23.962 1.00 51.73 3820 PHE C N 1
ATOM 1440 C CA . PHE B 2 8 ? -2.686 -17.904 24.053 1.00 53.20 3820 PHE C CA 1
ATOM 1441 C C . PHE B 2 8 ? -1.793 -16.742 24.494 1.00 57.63 3820 PHE C C 1
ATOM 1442 O O . PHE B 2 8 ? -1.903 -15.645 23.938 1.00 57.49 3820 PHE C O 1
ATOM 1450 N N . ARG B 2 9 ? -0.914 -16.941 25.490 1.00 57.85 3821 ARG C N 1
ATOM 1451 C CA . ARG B 2 9 ? 0.047 -15.888 25.837 1.00 62.92 3821 ARG C CA 1
ATOM 1452 C C . ARG B 2 9 ? 0.984 -15.595 24.683 1.00 57.81 3821 ARG C C 1
ATOM 1453 O O . ARG B 2 9 ? 1.288 -14.431 24.402 1.00 59.64 3821 ARG C O 1
ATOM 1461 N N . HIS B 2 10 ? 1.483 -16.646 24.035 1.00 57.84 3822 HIS C N 1
ATOM 1462 C CA . HIS B 2 10 ? 2.302 -16.474 22.845 1.00 61.16 3822 HIS C CA 1
ATOM 1463 C C . HIS B 2 10 ? 1.587 -15.596 21.823 1.00 61.69 3822 HIS C C 1
ATOM 1464 O O . HIS B 2 10 ? 2.182 -14.668 21.257 1.00 60.93 3822 HIS C O 1
ATOM 1471 N N . LEU B 2 11 ? 0.289 -15.846 21.614 1.00 60.07 3823 LEU C N 1
ATOM 1472 C CA . LEU B 2 11 ? -0.509 -15.001 20.730 1.00 59.37 3823 LEU C CA 1
ATOM 1473 C C . LEU B 2 11 ? -0.433 -13.538 21.156 1.00 55.41 3823 LEU C C 1
ATOM 1474 O O . LEU B 2 11 ? -0.115 -12.656 20.348 1.00 52.66 3823 LEU C O 1
ATOM 1479 N N . LYS B 2 12 ? -0.654 -13.290 22.416 1.00 51.01 3824 LYS C N 1
ATOM 1480 C CA . LYS B 2 12 ? -0.703 -11.940 22.855 1.00 56.17 3824 LYS C CA 1
ATOM 1481 C C . LYS B 2 12 ? 0.651 -11.276 22.743 1.00 58.03 3824 LYS C C 1
ATOM 1482 O O . LYS B 2 12 ? 0.735 -10.101 22.563 1.00 58.92 3824 LYS C O 1
ATOM 1488 N N . LYS B 2 13 ? 1.714 -12.046 22.831 1.00 59.35 3825 LYS C N 1
ATOM 1489 C CA . LYS B 2 13 ? 3.043 -11.486 22.762 1.00 61.94 3825 LYS C CA 1
ATOM 1490 C C . LYS B 2 13 ? 3.488 -11.268 21.354 1.00 62.61 3825 LYS C C 1
ATOM 1491 O O . LYS B 2 13 ? 4.404 -10.532 21.136 1.00 71.47 3825 LYS C O 1
ATOM 1497 N N . THR B 2 14 ? 2.861 -11.930 20.396 1.00 63.90 3826 THR C N 1
ATOM 1498 C CA . THR B 2 14 ? 3.358 -11.919 19.034 1.00 63.42 3826 THR C CA 1
ATOM 1499 C C . THR B 2 14 ? 2.454 -11.334 17.947 1.00 62.98 3826 THR C C 1
ATOM 1500 O O . THR B 2 14 ? 2.895 -11.137 16.841 1.00 60.95 3826 THR C O 1
ATOM 1504 N N . SER B 2 15 ? 1.195 -11.086 18.243 1.00 59.64 3827 SER C N 1
ATOM 1505 C CA . SER B 2 15 ? 0.266 -10.709 17.198 1.00 59.61 3827 SER C CA 1
ATOM 1506 C C . SER B 2 15 ? 0.617 -9.359 16.613 1.00 58.95 3827 SER C C 1
ATOM 1507 O O . SER B 2 15 ? 0.529 -9.173 15.430 1.00 52.66 3827 SER C O 1
ATOM 1510 N N . LYS B 2 16 ? 1.017 -8.418 17.449 1.00 55.43 3828 LYS C N 1
ATOM 1511 C CA . LYS B 2 16 ? 1.300 -7.068 16.958 1.00 61.62 3828 LYS C CA 1
ATOM 1512 C C . LYS B 2 16 ? 2.419 -7.053 15.918 1.00 62.25 3828 LYS C C 1
ATOM 1513 O O . LYS B 2 16 ? 2.409 -6.215 15.010 1.00 62.24 3828 LYS C O 1
ATOM 1519 N N . GLU B 2 17 ? 3.382 -7.969 16.028 1.00 57.95 3829 GLU C N 1
ATOM 1520 C CA . GLU B 2 17 ? 4.492 -8.056 15.087 1.00 63.22 3829 GLU C CA 1
ATOM 1521 C C . GLU B 2 17 ? 4.141 -8.810 13.806 1.00 62.34 3829 GLU C C 1
ATOM 1522 O O . GLU B 2 17 ? 4.784 -8.581 12.775 1.00 61.67 3829 GLU C O 1
ATOM 1528 N N . ALA B 2 18 ? 3.122 -9.671 13.828 1.00 54.79 3830 ALA C N 1
ATOM 1529 C CA . ALA B 2 18 ? 2.827 -10.537 12.693 1.00 54.57 3830 ALA C CA 1
ATOM 1530 C C . ALA B 2 18 ? 1.704 -10.030 11.799 1.00 50.60 3830 ALA C C 1
ATOM 1531 O O . ALA B 2 18 ? 1.531 -10.563 10.695 1.00 48.98 3830 ALA C O 1
ATOM 1533 N N . VAL B 2 19 ? 0.939 -9.031 12.247 1.00 44.28 3831 VAL C N 1
ATOM 1534 C CA . VAL B 2 19 ? -0.186 -8.478 11.505 1.00 49.10 3831 VAL C CA 1
ATOM 1535 C C . VAL B 2 19 ? -0.128 -6.958 11.585 1.00 50.04 3831 VAL C C 1
ATOM 1536 O O . VAL B 2 19 ? 0.528 -6.380 12.452 1.00 55.66 3831 VAL C O 1
ATOM 1540 N N . GLY B 2 20 ? -0.822 -6.311 10.657 1.00 51.68 3832 GLY C N 1
ATOM 1541 C CA . GLY B 2 20 ? -0.868 -4.863 10.629 1.00 53.25 3832 GLY C CA 1
ATOM 1542 C C . GLY B 2 20 ? -2.104 -4.388 9.905 1.00 55.89 3832 GLY C C 1
ATOM 1543 O O . GLY B 2 20 ? -2.662 -5.100 9.065 1.00 55.12 3832 GLY C O 1
ATOM 1544 N N . VAL B 2 21 ? -2.536 -3.177 10.237 1.00 60.12 3833 VAL C N 1
ATOM 1545 C CA . VAL B 2 21 ? -3.731 -2.582 9.647 1.00 59.05 3833 VAL C CA 1
ATOM 1546 C C . VAL B 2 21 ? -3.320 -1.741 8.447 1.00 62.96 3833 VAL C C 1
ATOM 1547 O O . VAL B 2 21 ? -2.364 -0.961 8.522 1.00 68.77 3833 VAL C O 1
ATOM 1551 N N . TYR B 2 22 ? -4.032 -1.903 7.336 1.00 62.21 3834 TYR C N 1
ATOM 1552 C CA . TYR B 2 22 ? -3.687 -1.206 6.106 1.00 66.41 3834 TYR C CA 1
ATOM 1553 C C . TYR B 2 22 ? -4.949 -0.982 5.283 1.00 69.15 3834 TYR C C 1
ATOM 1554 O O . TYR B 2 22 ? -6.038 -1.440 5.639 1.00 66.93 3834 TYR C O 1
ATOM 1563 N N . ARG B 2 23 ? -4.780 -0.279 4.161 1.00 71.49 3835 ARG C N 1
ATOM 1564 C CA . ARG B 2 23 ? -5.835 -0.158 3.163 1.00 73.42 3835 ARG C CA 1
ATOM 1565 C C . ARG B 2 23 ? -6.172 -1.522 2.570 1.00 73.71 3835 ARG C C 1
ATOM 1566 O O . ARG B 2 23 ? -5.301 -2.379 2.391 1.00 76.81 3835 ARG C O 1
ATOM 1574 N N . SER B 2 24 ? -7.448 -1.719 2.243 1.00 70.99 3836 SER C N 1
ATOM 1575 C CA . SER B 2 24 ? -7.849 -2.996 1.679 1.00 69.08 3836 SER C CA 1
ATOM 1576 C C . SER B 2 24 ? -8.573 -2.816 0.352 1.00 68.86 3836 SER C C 1
ATOM 1577 O O . SER B 2 24 ? -9.387 -1.898 0.198 1.00 72.37 3836 SER C O 1
ATOM 1580 N N . PRO B 2 25 ? -8.309 -3.689 -0.621 1.00 64.68 3837 PRO C N 1
ATOM 1581 C CA . PRO B 2 25 ? -9.128 -3.689 -1.841 1.00 67.63 3837 PRO C CA 1
ATOM 1582 C C . PRO B 2 25 ? -10.534 -4.207 -1.609 1.00 71.12 3837 PRO C C 1
ATOM 1583 O O . PRO B 2 25 ? -11.445 -3.853 -2.370 1.00 74.65 3837 PRO C O 1
ATOM 1587 N N 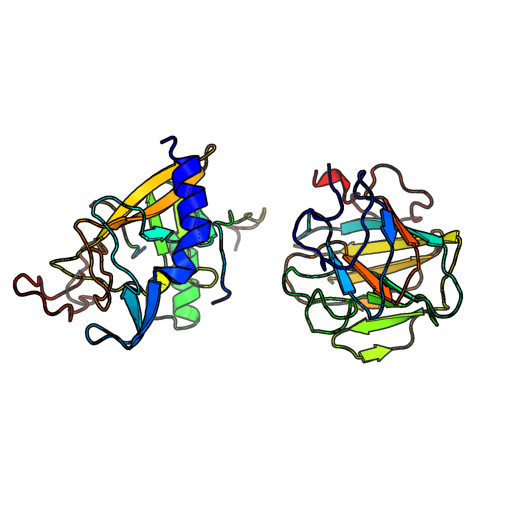. ILE B 2 26 ? -10.736 -5.046 -0.591 1.00 67.13 3838 ILE C N 1
ATOM 1588 C CA . ILE B 2 26 ? -12.069 -5.552 -0.294 1.00 63.93 3838 ILE C CA 1
ATOM 1589 C C . ILE B 2 26 ? -12.971 -4.417 0.170 1.00 66.29 3838 ILE C C 1
ATOM 1590 O O . ILE B 2 26 ? -14.051 -4.192 -0.387 1.00 65.83 3838 ILE C O 1
ATOM 1595 N N . HIS B 2 27 ? -12.529 -3.680 1.189 1.00 67.16 3839 HIS C N 1
ATOM 1596 C CA . HIS B 2 27 ? -13.285 -2.573 1.758 1.00 68.82 3839 HIS C CA 1
ATOM 1597 C C . HIS B 2 27 ? -12.427 -1.798 2.745 1.00 72.52 3839 HIS C C 1
ATOM 1598 O O . HIS B 2 27 ? -11.955 -2.367 3.735 1.00 72.39 3839 HIS C O 1
ATOM 1605 N N . GLY B 2 28 ? -12.225 -0.506 2.484 1.00 75.00 3840 GLY C N 1
ATOM 1606 C CA . GLY B 2 28 ? -11.578 0.396 3.421 1.00 75.56 3840 GLY C CA 1
ATOM 1607 C C . GLY B 2 28 ? -10.287 -0.118 4.025 1.00 74.09 3840 GLY C C 1
ATOM 1608 O O . GLY B 2 28 ? -9.292 -0.295 3.316 1.00 76.04 3840 GLY C O 1
ATOM 1609 N N . ARG B 2 29 ? -10.296 -0.364 5.336 1.00 74.56 3841 ARG C N 1
ATOM 1610 C CA . ARG B 2 29 ? -9.147 -0.896 6.058 1.00 71.73 3841 ARG C CA 1
ATOM 1611 C C . ARG B 2 29 ? -9.343 -2.379 6.354 1.00 66.75 3841 ARG C C 1
ATOM 1612 O O . ARG B 2 29 ? -10.465 -2.829 6.611 1.00 63.17 3841 ARG C O 1
ATOM 1620 N N . GLY B 2 30 ? -8.236 -3.133 6.308 1.00 63.91 3842 GLY C N 1
ATOM 1621 C CA . GLY B 2 30 ? -8.249 -4.536 6.664 1.00 56.51 3842 GLY C CA 1
ATOM 1622 C C . GLY B 2 30 ? -7.009 -4.897 7.458 1.00 52.70 3842 GLY C C 1
ATOM 1623 O O . GLY B 2 30 ? -6.121 -4.069 7.667 1.00 54.64 3842 GLY C O 1
ATOM 1624 N N . LEU B 2 31 ? -6.966 -6.146 7.911 1.00 48.73 3843 LEU C N 1
ATOM 1625 C CA . LEU B 2 31 ? -5.801 -6.678 8.606 1.00 48.56 3843 LEU C CA 1
ATOM 1626 C C . LEU B 2 31 ? -4.959 -7.485 7.626 1.00 49.51 3843 LEU C C 1
ATOM 1627 O O . LEU B 2 31 ? -5.487 -8.333 6.900 1.00 51.37 3843 LEU C O 1
ATOM 1632 N N . PHE B 2 32 ? -3.658 -7.229 7.607 1.00 44.51 3844 PHE C N 1
ATOM 1633 C CA . PHE B 2 32 ? -2.784 -7.852 6.629 1.00 45.59 3844 PHE C CA 1
ATOM 1634 C C . PHE B 2 32 ? -1.679 -8.637 7.314 1.00 41.68 3844 PHE C C 1
ATOM 1635 O O . PHE B 2 32 ? -1.192 -8.265 8.385 1.00 45.46 3844 PHE C O 1
ATOM 1643 N N . CYS B 2 33 ? -1.272 -9.712 6.654 1.00 41.28 3845 CYS C N 1
ATOM 1644 C CA . CYS B 2 33 ? -0.213 -10.585 7.136 1.00 41.08 3845 CYS C CA 1
ATOM 1645 C C . CYS B 2 33 ? 1.155 -9.953 6.885 1.00 45.70 3845 CYS C C 1
ATOM 1646 O O . CYS B 2 33 ? 1.494 -9.638 5.741 1.00 48.51 3845 CYS C O 1
ATOM 1649 N N . LYS B 2 34 ? 1.948 -9.786 7.947 1.00 44.19 3846 LYS C N 1
ATOM 1650 C CA . LYS B 2 34 ? 3.271 -9.178 7.855 1.00 46.81 3846 LYS C CA 1
ATOM 1651 C C . LYS B 2 34 ? 4.412 -10.187 7.885 1.00 49.52 3846 LYS C C 1
ATOM 1652 O O . LYS B 2 34 ? 5.543 -9.830 7.543 1.00 52.10 3846 LYS C O 1
ATOM 1658 N N . ARG B 2 35 ? 4.149 -11.422 8.293 1.00 45.67 3847 ARG C N 1
ATOM 1659 C CA . ARG B 2 35 ? 5.120 -12.505 8.244 1.00 47.31 3847 ARG C CA 1
ATOM 1660 C C . ARG B 2 35 ? 4.344 -13.784 7.994 1.00 49.43 3847 ARG C C 1
ATOM 1661 O O . ARG B 2 35 ? 3.171 -13.878 8.359 1.00 51.70 3847 ARG C O 1
ATOM 1669 N N . ASN B 2 36 ? 5.000 -14.778 7.404 1.00 41.18 3848 ASN C N 1
ATOM 1670 C CA . ASN B 2 36 ? 4.323 -16.040 7.131 1.00 44.42 3848 ASN C CA 1
ATOM 1671 C C . ASN B 2 36 ? 3.707 -16.609 8.400 1.00 42.74 3848 ASN C C 1
ATOM 1672 O O . ASN B 2 36 ? 4.334 -16.613 9.460 1.00 44.08 3848 ASN C O 1
ATOM 1677 N N . ILE B 2 37 ? 2.473 -17.087 8.286 1.00 43.36 3849 ILE C N 1
ATOM 1678 C CA . ILE B 2 37 ? 1.768 -17.733 9.382 1.00 44.89 3849 ILE C CA 1
ATOM 1679 C C . ILE B 2 37 ? 1.413 -19.132 8.926 1.00 48.14 3849 ILE C C 1
ATOM 1680 O O . ILE B 2 37 ? 0.803 -19.301 7.864 1.00 53.19 3849 ILE C O 1
ATOM 1685 N N . ASP B 2 38 ? 1.793 -20.130 9.720 1.00 48.73 3850 ASP C N 1
ATOM 1686 C CA . ASP B 2 38 ? 1.529 -21.511 9.346 1.00 54.98 3850 ASP C CA 1
ATOM 1687 C C . ASP B 2 38 ? 0.111 -21.935 9.741 1.00 53.58 3850 ASP C C 1
ATOM 1688 O O . ASP B 2 38 ? -0.537 -21.332 10.604 1.00 52.26 3850 ASP C O 1
ATOM 1693 N N . ALA B 2 39 ? -0.358 -23.003 9.093 1.00 52.58 3851 ALA C N 1
ATOM 1694 C CA . ALA B 2 39 ? -1.731 -23.470 9.253 1.00 52.15 3851 ALA C CA 1
ATOM 1695 C C . ALA B 2 39 ? -2.022 -23.857 10.701 1.00 55.17 3851 ALA C C 1
ATOM 1696 O O . ALA B 2 39 ? -1.172 -24.422 11.394 1.00 57.69 3851 ALA C O 1
ATOM 1698 N N . GLY B 2 40 ? -3.236 -23.539 11.162 1.00 48.19 3852 GLY C N 1
ATOM 1699 C CA . GLY B 2 40 ? -3.657 -23.847 12.511 1.00 48.47 3852 GLY C CA 1
ATOM 1700 C C . GLY B 2 40 ? -3.122 -22.939 13.599 1.00 50.06 3852 GLY C C 1
ATOM 1701 O O . GLY B 2 40 ? -3.577 -23.049 14.745 1.00 52.90 3852 GLY C O 1
ATOM 1702 N N . GLU B 2 41 ? -2.174 -22.050 13.297 1.00 47.19 3853 GLU C N 1
ATOM 1703 C CA . GLU B 2 41 ? -1.651 -21.150 14.315 1.00 47.61 3853 GLU C CA 1
ATOM 1704 C C . GLU B 2 41 ? -2.676 -20.073 14.660 1.00 48.61 3853 GLU C C 1
ATOM 1705 O O . GLU B 2 41 ? -3.493 -19.679 13.824 1.00 48.58 3853 GLU C O 1
ATOM 1707 N N . MET B 2 42 ? -2.629 -19.597 15.906 1.00 41.93 3854 MET C N 1
ATOM 1708 C CA . MET B 2 42 ? -3.450 -18.456 16.292 1.00 47.60 3854 MET C CA 1
ATOM 1709 C C . MET B 2 42 ? -2.907 -17.194 15.647 1.00 43.03 3854 MET C C 1
ATOM 1710 O O . MET B 2 42 ? -1.710 -16.914 15.736 1.00 40.71 3854 MET C O 1
ATOM 1715 N N . VAL B 2 43 ? -3.797 -16.408 15.044 1.00 40.98 3855 VAL C N 1
ATOM 1716 C CA . VAL B 2 43 ? -3.414 -15.159 14.399 1.00 37.88 3855 VAL C CA 1
ATOM 1717 C C . VAL B 2 43 ? -3.607 -13.972 15.342 1.00 44.19 3855 VAL C C 1
ATOM 1718 O O . VAL B 2 43 ? -2.659 -13.217 15.604 1.00 39.89 3855 VAL C O 1
ATOM 1722 N N . ILE B 2 44 ? -4.826 -13.797 15.862 1.00 39.52 3856 ILE C N 1
ATOM 1723 C CA . ILE B 2 44 ? -5.150 -12.647 16.702 1.00 37.87 3856 ILE C CA 1
ATOM 1724 C C . ILE B 2 44 ? -6.465 -12.911 17.430 1.00 42.00 3856 ILE C C 1
ATOM 1725 O O . ILE B 2 44 ? -7.319 -13.655 16.931 1.00 38.00 3856 ILE C O 1
ATOM 1730 N N . GLU B 2 45 ? -6.641 -12.309 18.609 1.00 37.18 3857 GLU C N 1
ATOM 1731 C CA . GLU B 2 45 ? -7.898 -12.413 19.337 1.00 38.44 3857 GLU C CA 1
ATOM 1732 C C . GLU B 2 45 ? -8.858 -11.322 18.881 1.00 41.17 3857 GLU C C 1
ATOM 1733 O O . GLU B 2 45 ? -8.457 -10.174 18.653 1.00 41.57 3857 GLU C O 1
ATOM 1739 N N . TYR B 2 46 ? -10.132 -11.684 18.731 1.00 40.20 3858 TYR C N 1
ATOM 1740 C CA . TYR B 2 46 ? -11.174 -10.674 18.551 1.00 36.85 3858 TYR C CA 1
ATOM 1741 C C . TYR B 2 46 ? -11.546 -10.158 19.942 1.00 40.69 3858 TYR C C 1
ATOM 1742 O O . TYR B 2 46 ? -12.490 -10.619 20.591 1.00 42.82 3858 TYR C O 1
ATOM 1751 N N . ALA B 2 47 ? -10.777 -9.176 20.402 1.00 40.01 3859 ALA C N 1
ATOM 1752 C CA . ALA B 2 47 ? -10.884 -8.641 21.753 1.00 42.06 3859 ALA C CA 1
ATOM 1753 C C . ALA B 2 47 ? -11.921 -7.519 21.836 1.00 42.01 3859 ALA C C 1
ATOM 1754 O O . ALA B 2 47 ? -12.217 -6.835 20.851 1.00 38.12 3859 ALA C O 1
ATOM 1756 N N . GLY B 2 48 ? -12.461 -7.335 23.039 1.00 43.17 3860 GLY C N 1
ATOM 1757 C CA . GLY B 2 48 ? -13.488 -6.325 23.257 1.00 42.73 3860 GLY C CA 1
ATOM 1758 C C . GLY B 2 48 ? -14.044 -6.389 24.666 1.00 42.56 3860 GLY C C 1
ATOM 1759 O O . GLY B 2 48 ? -13.439 -6.993 25.555 1.00 40.91 3860 GLY C O 1
ATOM 1760 N N . ILE B 2 49 ? -15.199 -5.744 24.871 1.00 41.36 3861 ILE C N 1
ATOM 1761 C CA . ILE B 2 49 ? -15.937 -5.833 26.135 1.00 36.43 3861 ILE C CA 1
ATOM 1762 C C . ILE B 2 49 ? -16.879 -7.029 26.060 1.00 38.07 3861 ILE C C 1
ATOM 1763 O O . ILE B 2 49 ? -17.758 -7.084 25.191 1.00 36.85 3861 ILE C O 1
ATOM 1768 N N . VAL B 2 50 ? -16.714 -7.977 26.980 1.00 34.34 3862 VAL C N 1
ATOM 1769 C CA . VAL B 2 50 ? -17.585 -9.147 27.048 1.00 35.83 3862 VAL C CA 1
ATOM 1770 C C . VAL B 2 50 ? -18.873 -8.744 27.757 1.00 37.11 3862 VAL C C 1
ATOM 1771 O O . VAL B 2 50 ? -18.837 -8.258 28.890 1.00 37.75 3862 VAL C O 1
ATOM 1775 N N . ILE B 2 51 ? -20.011 -8.935 27.090 1.00 37.86 3863 ILE C N 1
ATOM 1776 C CA . ILE B 2 51 ? -21.313 -8.557 27.636 1.00 37.61 3863 ILE C CA 1
ATOM 1777 C C . ILE B 2 51 ? -22.246 -9.753 27.552 1.00 38.17 3863 ILE C C 1
ATOM 1778 O O . ILE B 2 51 ? -22.105 -10.615 26.677 1.00 37.50 3863 ILE C O 1
ATOM 1783 N N . ARG B 2 52 ? -23.220 -9.787 28.457 1.00 35.68 3864 ARG C N 1
ATOM 1784 C CA . ARG B 2 52 ? -24.283 -10.774 28.345 1.00 32.45 3864 ARG C CA 1
ATOM 1785 C C . ARG B 2 52 ? -25.082 -10.526 27.074 1.00 34.76 3864 ARG C C 1
ATOM 1786 O O . ARG B 2 52 ? -25.249 -9.388 26.626 1.00 31.28 3864 ARG C O 1
ATOM 1794 N N . SER B 2 53 ? -25.586 -11.613 26.494 1.00 36.83 3865 SER C N 1
ATOM 1795 C CA . SER B 2 53 ? -26.287 -11.516 25.218 1.00 38.24 3865 SER C CA 1
ATOM 1796 C C . SER B 2 53 ? -27.483 -10.565 25.294 1.00 41.82 3865 SER C C 1
ATOM 1797 O O . SER B 2 53 ? -27.738 -9.814 24.343 1.00 38.79 3865 SER C O 1
ATOM 1800 N N . ILE B 2 54 ? -28.208 -10.555 26.421 1.00 37.21 3866 ILE C N 1
ATOM 1801 C CA . ILE B 2 54 ? -29.406 -9.726 26.528 1.00 34.47 3866 ILE C CA 1
ATOM 1802 C C . ILE B 2 54 ? -29.097 -8.241 26.358 1.00 37.99 3866 ILE C C 1
ATOM 1803 O O . ILE B 2 54 ? -29.966 -7.489 25.914 1.00 44.83 3866 ILE C O 1
ATOM 1808 N N . LEU B 2 55 ? -27.864 -7.798 26.646 1.00 33.54 3867 LEU C N 1
ATOM 1809 C CA . LEU B 2 55 ? -27.516 -6.397 26.422 1.00 35.72 3867 LEU C CA 1
ATOM 1810 C C . LEU B 2 55 ? -27.249 -6.060 24.951 1.00 44.66 3867 LEU C C 1
ATOM 1811 O O . LEU B 2 55 ? -27.039 -4.882 24.633 1.00 42.11 3867 LEU C O 1
ATOM 1816 N N . THR B 2 56 ? -27.259 -7.044 24.049 1.00 40.43 3868 THR C N 1
ATOM 1817 C CA . THR B 2 56 ? -26.850 -6.785 22.666 1.00 47.86 3868 THR C CA 1
ATOM 1818 C C . THR B 2 56 ? -27.757 -5.757 22.002 1.00 55.25 3868 THR C C 1
ATOM 1819 O O . THR B 2 56 ? -27.290 -4.721 21.511 1.00 57.19 3868 THR C O 1
ATOM 1823 N N . ASP B 2 57 ? -29.065 -6.018 22.007 1.00 54.03 3869 ASP C N 1
ATOM 1824 C CA . ASP B 2 57 ? -30.006 -5.164 21.292 1.00 57.85 3869 ASP C CA 1
ATOM 1825 C C . ASP B 2 57 ? -29.991 -3.732 21.821 1.00 60.56 3869 ASP C C 1
ATOM 1826 O O . ASP B 2 57 ? -30.061 -2.779 21.039 1.00 66.72 3869 ASP C O 1
ATOM 1831 N N . LYS B 2 58 ? -29.899 -3.549 23.139 1.00 57.85 3870 LYS C N 1
ATOM 1832 C CA . LYS B 2 58 ? -29.846 -2.187 23.664 1.00 60.00 3870 LYS C CA 1
ATOM 1833 C C . LYS B 2 58 ? -28.625 -1.447 23.136 1.00 61.64 3870 LYS C C 1
ATOM 1834 O O . LYS B 2 58 ? -28.726 -0.296 22.697 1.00 62.13 3870 LYS C O 1
ATOM 1840 N N . ARG B 2 59 ? -27.464 -2.100 23.158 1.00 60.80 3871 ARG C N 1
ATOM 1841 C CA . ARG B 2 59 ? -26.258 -1.455 22.662 1.00 58.37 3871 ARG C CA 1
ATOM 1842 C C . ARG B 2 59 ? -26.331 -1.182 21.163 1.00 63.38 3871 ARG C C 1
ATOM 1843 O O . ARG B 2 59 ? -25.824 -0.153 20.704 1.00 63.57 3871 ARG C O 1
ATOM 1851 N N . GLU B 2 60 ? -26.965 -2.067 20.388 1.00 62.55 3872 GLU C N 1
ATOM 1852 C CA . GLU B 2 60 ? -27.018 -1.867 18.943 1.00 63.80 3872 GLU C CA 1
ATOM 1853 C C . GLU B 2 60 ? -27.770 -0.588 18.592 1.00 71.92 3872 GLU C C 1
ATOM 1854 O O . GLU B 2 60 ? -27.281 0.234 17.808 1.00 75.07 3872 GLU C O 1
ATOM 1860 N N . LYS B 2 61 ? -28.968 -0.401 19.165 1.00 70.66 3873 LYS C N 1
ATOM 1861 C CA . LYS B 2 61 ? -29.740 0.812 18.903 1.00 70.37 3873 LYS C CA 1
ATOM 1862 C C . LYS B 2 61 ? -29.052 2.053 19.463 1.00 71.62 3873 LYS C C 1
ATOM 1863 O O . LYS B 2 61 ? -29.191 3.144 18.899 1.00 79.58 3873 LYS C O 1
ATOM 1869 N N . TYR B 2 62 ? -28.310 1.915 20.561 1.00 67.93 3874 TYR C N 1
ATOM 1870 C CA . TYR B 2 62 ? -27.502 3.033 21.039 1.00 70.96 3874 TYR C CA 1
ATOM 1871 C C . TYR B 2 62 ? -26.441 3.418 20.014 1.00 73.95 3874 TYR C C 1
ATOM 1872 O O . TYR B 2 62 ? -26.169 4.605 19.804 1.00 75.54 3874 TYR C O 1
ATOM 1881 N N . TYR B 2 63 ? -25.838 2.426 19.360 1.00 71.08 3875 TYR C N 1
ATOM 1882 C CA . TYR B 2 63 ? -24.767 2.706 18.412 1.00 73.51 3875 TYR C CA 1
ATOM 1883 C C . TYR B 2 63 ? -25.313 3.318 17.127 1.00 79.64 3875 TYR C C 1
ATOM 1884 O O . TYR B 2 63 ? -24.678 4.197 16.533 1.00 80.83 3875 TYR C O 1
ATOM 1893 N N . ASP B 2 64 ? -26.489 2.862 16.681 1.00 79.18 3876 ASP C N 1
ATOM 1894 C CA . ASP B 2 64 ? -27.162 3.496 15.552 1.00 79.10 3876 ASP C CA 1
ATOM 1895 C C . ASP B 2 64 ? -27.656 4.900 15.894 1.00 81.14 3876 ASP C C 1
ATOM 1896 O O . ASP B 2 64 ? -27.810 5.729 14.992 1.00 83.63 3876 ASP C O 1
ATOM 1901 N N . SER B 2 65 ? -27.913 5.183 17.174 1.00 79.93 3877 SER C N 1
ATOM 1902 C CA . SER B 2 65 ? -28.199 6.542 17.622 1.00 79.74 3877 SER C CA 1
ATOM 1903 C C . SER B 2 65 ? -26.952 7.417 17.650 1.00 79.37 3877 SER C C 1
ATOM 1904 O O . SER B 2 65 ? -27.065 8.623 17.895 1.00 78.15 3877 SER C O 1
ATOM 1907 N N . LYS B 2 66 ? -25.771 6.835 17.432 1.00 78.25 3878 LYS C N 1
ATOM 1908 C CA . LYS B 2 66 ? -24.550 7.595 17.215 1.00 81.24 3878 LYS C CA 1
ATOM 1909 C C . LYS B 2 66 ? -24.066 7.530 15.773 1.00 79.67 3878 LYS C C 1
ATOM 1910 O O . LYS B 2 66 ? -23.162 8.291 15.406 1.00 74.94 3878 LYS C O 1
ATOM 1916 N N . GLY B 2 67 ? -24.636 6.644 14.956 1.00 77.23 3879 GLY C N 1
ATOM 1917 C CA . GLY B 2 67 ? -24.349 6.590 13.538 1.00 78.66 3879 GLY C CA 1
ATOM 1918 C C . GLY B 2 67 ? -23.357 5.534 13.096 1.00 79.03 3879 GLY C C 1
ATOM 1919 O O . GLY B 2 67 ? -23.041 5.474 11.899 1.00 78.46 3879 GLY C O 1
ATOM 1920 N N . ILE B 2 68 ? -22.857 4.701 14.008 1.00 78.21 3880 ILE C N 1
ATOM 1921 C CA . ILE B 2 68 ? -21.870 3.689 13.639 1.00 76.55 3880 ILE C CA 1
ATOM 1922 C C . ILE B 2 68 ? -22.525 2.664 12.723 1.00 77.71 3880 ILE C C 1
ATOM 1923 O O . ILE B 2 68 ? -23.456 1.956 13.122 1.00 79.05 3880 ILE C O 1
ATOM 1928 N N . GLY B 2 69 ? -22.028 2.571 11.491 1.00 76.89 3881 GLY C N 1
ATOM 1929 C CA . GLY B 2 69 ? -22.671 1.760 10.478 1.00 79.44 3881 GLY C CA 1
ATOM 1930 C C . GLY B 2 69 ? -22.238 0.317 10.401 1.00 79.84 3881 GLY C C 1
ATOM 1931 O O . GLY B 2 69 ? -22.911 -0.480 9.740 1.00 81.03 3881 GLY C O 1
ATOM 1932 N N . SER B 2 70 ? -21.132 -0.045 11.045 1.00 76.86 3882 SER C N 1
ATOM 1933 C CA . SER B 2 70 ? -20.629 -1.411 11.034 1.00 75.81 3882 SER C CA 1
ATOM 1934 C C . SER B 2 70 ? -20.930 -2.094 12.362 1.00 72.17 3882 SER C C 1
ATOM 1935 O O . SER B 2 70 ? -21.084 -1.442 13.400 1.00 69.93 3882 SER C O 1
ATOM 1938 N N . SER B 2 71 ? -21.008 -3.419 12.320 1.00 68.89 3883 SER C N 1
ATOM 1939 C CA . SER B 2 71 ? -21.282 -4.216 13.507 1.00 67.53 3883 SER C CA 1
ATOM 1940 C C . SER B 2 71 ? -19.962 -4.782 14.020 1.00 63.67 3883 SER C C 1
ATOM 1941 O O . SER B 2 71 ? -19.323 -5.602 13.350 1.00 65.58 3883 SER C O 1
ATOM 1944 N N . TYR B 2 72 ? -19.550 -4.333 15.201 1.00 57.56 3884 TYR C N 1
ATOM 1945 C CA . TYR B 2 72 ? -18.331 -4.810 15.833 1.00 55.95 3884 TYR C CA 1
ATOM 1946 C C . TYR B 2 72 ? -18.608 -5.819 16.939 1.00 52.37 3884 TYR C C 1
ATOM 1947 O O . TYR B 2 72 ? -17.720 -6.112 17.742 1.00 53.91 3884 TYR C O 1
ATOM 1956 N N . MET B 2 73 ? -19.811 -6.361 16.998 1.00 48.87 3885 MET C N 1
ATOM 1957 C CA . MET B 2 73 ? -20.158 -7.329 18.022 1.00 52.92 3885 MET C CA 1
ATOM 1958 C C . MET B 2 73 ? -19.991 -8.726 17.455 1.00 51.20 3885 MET C C 1
ATOM 1959 O O . MET B 2 73 ? -20.384 -8.999 16.316 1.00 53.12 3885 MET C O 1
ATOM 1964 N N . PHE B 2 74 ? -19.386 -9.597 18.250 1.00 45.47 3886 PHE C N 1
ATOM 1965 C CA . PHE B 2 74 ? -19.015 -10.936 17.821 1.00 44.78 3886 PHE C CA 1
ATOM 1966 C C . PHE B 2 74 ? -19.541 -11.904 18.865 1.00 43.04 3886 PHE C C 1
ATOM 1967 O O . PHE B 2 74 ? -19.085 -11.881 20.010 1.00 39.30 3886 PHE C O 1
ATOM 1975 N N . ARG B 2 75 ? -20.488 -12.749 18.472 1.00 43.69 3887 ARG C N 1
ATOM 1976 C CA . ARG B 2 75 ? -21.140 -13.639 19.420 1.00 47.97 3887 ARG C CA 1
ATOM 1977 C C . ARG B 2 75 ? -20.206 -14.778 19.802 1.00 48.35 3887 ARG C C 1
ATOM 1978 O O . ARG B 2 75 ? -19.617 -15.430 18.930 1.00 44.08 3887 ARG C O 1
ATOM 1986 N N . ILE B 2 76 ? -20.062 -14.999 21.112 1.00 42.37 3888 ILE C N 1
ATOM 1987 C CA . ILE B 2 76 ? -19.330 -16.162 21.609 1.00 45.02 3888 ILE C CA 1
ATOM 1988 C C . ILE B 2 76 ? -20.221 -17.399 21.603 1.00 47.08 3888 ILE C C 1
ATOM 1989 O O . ILE B 2 76 ? -19.896 -18.421 20.987 1.00 42.82 3888 ILE C O 1
ATOM 1994 N N . ASP B 2 77 ? -21.350 -17.328 22.300 1.00 45.46 3889 ASP C N 1
ATOM 1995 C CA . ASP B 2 77 ? -22.311 -18.430 22.358 1.00 44.65 3889 ASP C CA 1
ATOM 1996 C C . ASP B 2 77 ? -23.694 -17.836 22.629 1.00 46.69 3889 ASP C C 1
ATOM 1997 O O . ASP B 2 77 ? -23.922 -16.636 22.440 1.00 47.14 3889 ASP C O 1
ATOM 2002 N N . ASP B 2 78 ? -24.621 -18.670 23.094 1.00 47.04 3890 ASP C N 1
ATOM 2003 C CA . ASP B 2 78 ? -25.957 -18.170 23.379 1.00 52.55 3890 ASP C CA 1
ATOM 2004 C C . ASP B 2 78 ? -25.977 -17.167 24.533 1.00 47.55 3890 ASP C C 1
ATOM 2005 O O . ASP B 2 78 ? -26.868 -16.315 24.579 1.00 45.89 3890 ASP C O 1
ATOM 2010 N N . SER B 2 79 ? -24.997 -17.198 25.435 1.00 42.27 3891 SER C N 1
ATOM 2011 C CA . SER B 2 79 ? -25.068 -16.351 26.613 1.00 41.02 3891 SER C CA 1
ATOM 2012 C C . SER B 2 79 ? -24.186 -15.107 26.583 1.00 44.26 3891 SER C C 1
ATOM 2013 O O . SER B 2 79 ? -24.422 -14.206 27.390 1.00 39.05 3891 SER C O 1
ATOM 2016 N N . GLU B 2 80 ? -23.198 -15.008 25.684 1.00 46.61 3892 GLU C N 1
ATOM 2017 C CA . GLU B 2 80 ? -22.239 -13.906 25.746 1.00 43.68 3892 GLU C CA 1
ATOM 2018 C C . GLU B 2 80 ? -21.854 -13.415 24.354 1.00 44.23 3892 GLU C C 1
ATOM 2019 O O . GLU B 2 80 ? -21.932 -14.146 23.367 1.00 41.34 3892 GLU C O 1
ATOM 2025 N N . VAL B 2 81 ? -21.398 -12.160 24.306 1.00 41.30 3893 VAL C N 1
ATOM 2026 C CA . VAL B 2 81 ? -21.009 -11.468 23.082 1.00 39.09 3893 VAL C CA 1
ATOM 2027 C C . VAL B 2 81 ? -19.793 -10.608 23.397 1.00 40.32 3893 VAL C C 1
ATOM 2028 O O . VAL B 2 81 ? -19.707 -10.025 24.485 1.00 39.73 3893 VAL C O 1
ATOM 2032 N N . VAL B 2 82 ? -18.846 -10.538 22.458 1.00 35.50 3894 VAL C N 1
ATOM 2033 C CA . VAL B 2 82 ? -17.726 -9.604 22.553 1.00 34.53 3894 VAL C CA 1
ATOM 2034 C C . VAL B 2 82 ? -18.105 -8.338 21.799 1.00 40.73 3894 VAL C C 1
ATOM 2035 O O . VAL B 2 82 ? -18.406 -8.385 20.600 1.00 41.18 3894 VAL C O 1
ATOM 2039 N N . ASP B 2 83 ? -18.070 -7.202 22.494 1.00 39.86 3895 ASP C N 1
ATOM 2040 C CA . ASP B 2 83 ? -18.422 -5.897 21.936 1.00 43.10 3895 ASP C CA 1
ATOM 2041 C C . ASP B 2 83 ? -17.139 -5.108 21.707 1.00 44.53 3895 ASP C C 1
ATOM 2042 O O . ASP B 2 83 ? -16.539 -4.605 22.666 1.00 41.57 3895 ASP C O 1
ATOM 2047 N N . ALA B 2 84 ? -16.737 -4.979 20.439 1.00 43.00 3896 ALA C N 1
ATOM 2048 C CA . ALA B 2 84 ? -15.529 -4.256 20.061 1.00 45.98 3896 ALA C CA 1
ATOM 2049 C C . ALA B 2 84 ? -15.830 -2.895 19.438 1.00 51.04 3896 ALA C C 1
ATOM 2050 O O . ALA B 2 84 ? -14.972 -2.329 18.753 1.00 49.55 3896 ALA C O 1
ATOM 2052 N N . THR B 2 85 ? -17.029 -2.360 19.670 1.00 49.33 3897 THR C N 1
ATOM 2053 C CA . THR B 2 85 ? -17.430 -1.107 19.035 1.00 51.86 3897 THR C CA 1
ATOM 2054 C C . THR B 2 85 ? -16.607 0.072 19.550 1.00 55.35 3897 THR C C 1
ATOM 2055 O O . THR B 2 85 ? -16.108 0.881 18.761 1.00 56.89 3897 THR C O 1
ATOM 2059 N N . MET B 2 86 ? -16.363 0.124 20.848 1.00 53.40 3898 MET C N 1
ATOM 2060 C CA . MET B 2 86 ? -15.622 1.222 21.438 1.00 56.39 3898 MET C CA 1
ATOM 2061 C C . MET B 2 86 ? -14.303 0.825 22.054 1.00 57.82 3898 MET C C 1
ATOM 2062 O O . MET B 2 86 ? -13.465 1.655 22.277 1.00 60.03 3898 MET C O 1
ATOM 2067 N N . HIS B 2 87 ? -14.150 -0.428 22.421 1.00 51.37 3899 HIS C N 1
ATOM 2068 C CA . HIS B 2 87 ? -12.899 -0.926 22.927 1.00 52.63 3899 HIS C CA 1
ATOM 2069 C C . HIS B 2 87 ? -12.598 -2.215 22.239 1.00 52.34 3899 HIS C C 1
ATOM 2070 O O . HIS B 2 87 ? -13.385 -3.117 22.289 1.00 42.94 3899 HIS C O 1
ATOM 2077 N N . GLY B 2 88 ? -11.434 -2.304 21.627 1.00 47.67 3900 GLY C N 1
ATOM 2078 C CA . GLY B 2 88 ? -11.029 -3.496 20.919 1.00 50.80 3900 GLY C CA 1
ATOM 2079 C C . GLY B 2 88 ? -9.658 -3.383 20.313 1.00 51.24 3900 GLY C C 1
ATOM 2080 O O . GLY B 2 88 ? -8.955 -2.447 20.571 1.00 50.97 3900 GLY C O 1
ATOM 2081 N N . ASN B 2 89 ? -9.280 -4.357 19.511 1.00 49.77 3901 ASN C N 1
ATOM 2082 C CA . ASN B 2 89 ? -7.956 -4.388 18.916 1.00 48.05 3901 ASN C CA 1
ATOM 2083 C C . ASN B 2 89 ? -7.996 -4.458 17.405 1.00 48.93 3901 ASN C C 1
ATOM 2084 O O . ASN B 2 89 ? -9.005 -4.195 16.810 1.00 48.68 3901 ASN C O 1
ATOM 2089 N N . ALA B 2 90 ? -6.883 -4.789 16.780 1.00 48.57 3902 ALA C N 1
ATOM 2090 C CA . ALA B 2 90 ? -6.830 -4.752 15.326 1.00 46.67 3902 ALA C CA 1
ATOM 2091 C C . ALA B 2 90 ? -7.739 -5.786 14.674 1.00 43.63 3902 ALA C C 1
ATOM 2092 O O . ALA B 2 90 ? -8.039 -5.651 13.487 1.00 45.73 3902 ALA C O 1
ATOM 2094 N N . ALA B 2 91 ? -8.197 -6.803 15.416 1.00 45.77 3903 ALA C N 1
ATOM 2095 C CA . ALA B 2 91 ? -9.118 -7.782 14.841 1.00 43.40 3903 ALA C CA 1
ATOM 2096 C C . ALA B 2 91 ? -10.414 -7.147 14.360 1.00 48.26 3903 ALA C C 1
ATOM 2097 O O . ALA B 2 91 ? -11.084 -7.730 13.500 1.00 46.88 3903 ALA C O 1
ATOM 2099 N N . ARG B 2 92 ? -10.773 -5.971 14.900 1.00 45.63 3904 ARG C N 1
ATOM 2100 C CA . ARG B 2 92 ? -11.908 -5.195 14.393 1.00 53.07 3904 ARG C CA 1
ATOM 2101 C C . ARG B 2 92 ? -11.892 -5.057 12.873 1.00 55.49 3904 ARG C C 1
ATOM 2102 O O . ARG B 2 92 ? -12.948 -5.055 12.229 1.00 58.51 3904 ARG C O 1
ATOM 2110 N N . PHE B 2 93 ? -10.709 -4.898 12.286 1.00 54.77 3905 PHE C N 1
ATOM 2111 C CA . PHE B 2 93 ? -10.581 -4.533 10.883 1.00 57.05 3905 PHE C CA 1
ATOM 2112 C C . PHE B 2 93 ? -10.476 -5.729 9.946 1.00 55.15 3905 PHE C C 1
ATOM 2113 O O . PHE B 2 93 ? -10.220 -5.534 8.756 1.00 57.58 3905 PHE C O 1
ATOM 2121 N N . ILE B 2 94 ? -10.660 -6.951 10.432 1.00 52.65 3906 ILE C N 1
ATOM 2122 C CA . ILE B 2 94 ? -10.576 -8.110 9.551 1.00 51.34 3906 ILE C CA 1
ATOM 2123 C C . ILE B 2 94 ? -11.851 -8.176 8.723 1.00 51.09 3906 ILE C C 1
ATOM 2124 O O . ILE B 2 94 ? -12.953 -8.256 9.273 1.00 49.70 3906 ILE C O 1
ATOM 2129 N N . ASN B 2 95 ? -11.700 -8.137 7.401 1.00 47.47 3907 ASN C N 1
ATOM 2130 C CA . ASN B 2 95 ? -12.831 -8.167 6.489 1.00 52.01 3907 ASN C CA 1
ATOM 2131 C C . ASN B 2 95 ? -13.361 -9.594 6.325 1.00 50.46 3907 ASN C C 1
ATOM 2132 O O . ASN B 2 95 ? -12.705 -10.582 6.677 1.00 46.05 3907 ASN C O 1
ATOM 2137 N N . HIS B 2 96 ? -14.571 -9.686 5.770 1.00 48.26 3908 HIS C N 1
ATOM 2138 C CA . HIS B 2 96 ? -15.193 -10.953 5.404 1.00 48.59 3908 HIS C CA 1
ATOM 2139 C C . HIS B 2 96 ? -14.745 -11.394 4.015 1.00 46.13 3908 HIS C C 1
ATOM 2140 O O . HIS B 2 96 ? -14.569 -10.575 3.115 1.00 46.40 3908 HIS C O 1
ATOM 2147 N N . SER B 2 97 ? -14.588 -12.705 3.840 1.00 45.87 3909 SER C N 1
ATOM 2148 C CA . SER B 2 97 ? -14.422 -13.286 2.516 1.00 52.00 3909 SER C CA 1
ATOM 2149 C C . SER B 2 97 ? -15.208 -14.584 2.428 1.00 51.70 3909 SER C C 1
ATOM 2150 O O . SER B 2 97 ? -15.409 -15.274 3.430 1.00 51.13 3909 SER C O 1
ATOM 2153 N N . CYS B 2 98 ? -15.647 -14.908 1.208 1.00 53.50 3910 CYS C N 1
ATOM 2154 C CA . CYS B 2 98 ? -16.356 -16.157 0.954 1.00 53.26 3910 CYS C CA 1
ATOM 2155 C C . CYS B 2 98 ? -15.402 -17.326 0.763 1.00 59.51 3910 CYS C C 1
ATOM 2156 O O . CYS B 2 98 ? -15.804 -18.481 0.935 1.00 63.56 3910 CYS C O 1
ATOM 2159 N N . GLU B 2 99 ? -14.151 -17.052 0.385 1.00 57.54 3911 GLU C N 1
ATOM 2160 C CA . GLU B 2 99 ? -13.081 -18.047 0.374 1.00 58.99 3911 GLU C CA 1
ATOM 2161 C C . GLU B 2 99 ? -11.989 -17.594 1.344 1.00 55.30 3911 GLU C C 1
ATOM 2162 O O . GLU B 2 99 ? -10.851 -17.320 0.935 1.00 54.32 3911 GLU C O 1
ATOM 2168 N N . PRO B 2 100 ? -12.295 -17.530 2.641 1.00 54.30 3912 PRO C N 1
ATOM 2169 C CA . PRO B 2 100 ? -11.353 -16.931 3.591 1.00 48.55 3912 PRO C CA 1
ATOM 2170 C C . PRO B 2 100 ? -10.141 -17.821 3.813 1.00 47.73 3912 PRO C C 1
ATOM 2171 O O . PRO B 2 100 ? -10.158 -19.020 3.533 1.00 47.85 3912 PRO C O 1
ATOM 2175 N N . ASN B 2 101 ? -9.076 -17.215 4.345 1.00 43.70 3913 ASN C N 1
ATOM 2176 C CA . ASN B 2 101 ? -7.901 -17.966 4.770 1.00 45.75 3913 ASN C CA 1
ATOM 2177 C C . ASN B 2 101 ? -7.802 -18.155 6.290 1.00 47.08 3913 ASN C C 1
ATOM 2178 O O . ASN B 2 101 ? -6.869 -18.825 6.746 1.00 45.54 3913 ASN C O 1
ATOM 2183 N N . CYS B 2 102 ? -8.743 -17.610 7.075 1.00 42.37 3914 CYS C N 1
ATOM 2184 C CA . CYS B 2 102 ? -8.784 -17.763 8.531 1.00 46.90 3914 CYS C CA 1
ATOM 2185 C C . CYS B 2 102 ? -10.180 -18.173 9.002 1.00 43.41 3914 CYS C C 1
ATOM 2186 O O . CYS B 2 102 ? -11.174 -17.985 8.300 1.00 44.22 3914 CYS C O 1
ATOM 2189 N N . TYR B 2 103 ? -10.267 -18.712 10.203 1.00 44.45 3915 TYR C N 1
ATOM 2190 C CA . TYR B 2 103 ? -11.531 -19.034 10.831 1.00 45.75 3915 TYR C CA 1
ATOM 2191 C C . TYR B 2 103 ? -11.541 -18.661 12.297 1.00 43.39 3915 TYR C C 1
ATOM 2192 O O . TYR B 2 103 ? -10.522 -18.575 12.915 1.00 43.10 3915 TYR C O 1
ATOM 2201 N N . SER B 2 104 ? -12.729 -18.456 12.837 1.00 46.68 3916 SER C N 1
ATOM 2202 C CA . SER B 2 104 ? -12.921 -18.098 14.227 1.00 46.74 3916 SER C CA 1
ATOM 2203 C C . SER B 2 104 ? -13.232 -19.305 15.065 1.00 47.52 3916 SER C C 1
ATOM 2204 O O . SER B 2 104 ? -13.764 -20.241 14.577 1.00 50.70 3916 SER C O 1
ATOM 2207 N N . ARG B 2 105 ? -12.884 -19.265 16.335 1.00 49.52 3917 ARG C N 1
ATOM 2208 C CA . ARG B 2 105 ? -13.090 -20.374 17.227 1.00 45.35 3917 ARG C CA 1
ATOM 2209 C C . ARG B 2 105 ? -13.066 -19.929 18.664 1.00 48.35 3917 ARG C C 1
ATOM 2210 O O . ARG B 2 105 ? -12.234 -19.162 19.043 1.00 47.33 3917 ARG C O 1
ATOM 2218 N N . VAL B 2 106 ? -13.984 -20.420 19.469 1.00 46.68 3918 VAL C N 1
ATOM 2219 C CA . VAL B 2 106 ? -14.072 -20.036 20.875 1.00 47.23 3918 VAL C CA 1
ATOM 2220 C C . VAL B 2 106 ? -13.195 -20.970 21.704 1.00 45.02 3918 VAL C C 1
ATOM 2221 O O . VAL B 2 106 ? -13.265 -22.194 21.555 1.00 45.24 3918 VAL C O 1
ATOM 2225 N N . ILE B 2 107 ? -12.347 -20.392 22.559 1.00 43.51 3919 ILE C N 1
ATOM 2226 C CA . ILE B 2 107 ? -11.500 -21.149 23.475 1.00 51.23 3919 ILE C CA 1
ATOM 2227 C C . ILE B 2 107 ? -11.839 -20.752 24.907 1.00 53.29 3919 ILE C C 1
ATOM 2228 O O . ILE B 2 107 ? -12.231 -19.611 25.184 1.00 52.65 3919 ILE C O 1
ATOM 2233 N N . ASN B 2 108 ? -11.660 -21.703 25.824 1.00 56.63 3920 ASN C N 1
ATOM 2234 C CA . ASN B 2 108 ? -11.938 -21.513 27.244 1.00 61.14 3920 ASN C CA 1
ATOM 2235 C C . ASN B 2 108 ? -10.618 -21.392 27.998 1.00 59.71 3920 ASN C C 1
ATOM 2236 O O . ASN B 2 108 ? -9.805 -22.323 27.980 1.00 63.28 3920 ASN C O 1
ATOM 2238 N N . ILE B 2 109 ? -10.402 -20.250 28.656 1.00 58.91 3921 ILE C N 1
ATOM 2239 C CA . ILE B 2 109 ? -9.145 -19.959 29.354 1.00 64.85 3921 ILE C CA 1
ATOM 2240 C C . ILE B 2 109 ? -9.469 -19.478 30.763 1.00 64.49 3921 ILE C C 1
ATOM 2241 O O . ILE B 2 109 ? -9.869 -18.318 30.947 1.00 60.81 3921 ILE C O 1
ATOM 2246 N N . ASP B 2 110 ? -9.256 -20.347 31.760 1.00 69.58 3922 ASP C N 1
ATOM 2247 C CA . ASP B 2 110 ? -9.429 -19.979 33.170 1.00 70.10 3922 ASP C CA 1
ATOM 2248 C C . ASP B 2 110 ? -10.882 -19.579 33.439 1.00 69.77 3922 ASP C C 1
ATOM 2249 O O . ASP B 2 110 ? -11.169 -18.580 34.104 1.00 68.31 3922 ASP C O 1
ATOM 2254 N N . GLY B 2 111 ? -11.814 -20.356 32.890 1.00 69.77 3923 GLY C N 1
ATOM 2255 C CA . GLY B 2 111 ? -13.222 -20.055 33.075 1.00 70.94 3923 GLY C CA 1
ATOM 2256 C C . GLY B 2 111 ? -13.734 -18.849 32.316 1.00 71.28 3923 GLY C C 1
ATOM 2257 O O . GLY B 2 111 ? -14.808 -18.335 32.651 1.00 67.87 3923 GLY C O 1
ATOM 2258 N N . GLN B 2 112 ? -12.998 -18.365 31.316 1.00 67.99 3924 GLN C N 1
ATOM 2259 C CA . GLN B 2 112 ? -13.451 -17.263 30.481 1.00 67.62 3924 GLN C CA 1
ATOM 2260 C C . GLN B 2 112 ? -13.281 -17.658 29.023 1.00 64.02 3924 GLN C C 1
ATOM 2261 O O . GLN B 2 112 ? -12.350 -18.384 28.664 1.00 65.11 3924 GLN C O 1
ATOM 2267 N N . LYS B 2 113 ? -14.200 -17.197 28.185 1.00 58.10 3925 LYS C N 1
ATOM 2268 C CA . LYS B 2 113 ? -14.168 -17.545 26.776 1.00 58.53 3925 LYS C CA 1
ATOM 2269 C C . LYS B 2 113 ? -13.550 -16.407 25.979 1.00 58.92 3925 LYS C C 1
ATOM 2270 O O . LYS B 2 113 ? -13.754 -15.229 26.295 1.00 56.62 3925 LYS C O 1
ATOM 2276 N N . HIS B 2 114 ? -12.760 -16.775 24.968 1.00 51.88 3926 HIS C N 1
ATOM 2277 C CA . HIS B 2 114 ? -12.132 -15.842 24.043 1.00 49.37 3926 HIS C CA 1
ATOM 2278 C C . HIS B 2 114 ? -12.449 -16.261 22.616 1.00 46.82 3926 HIS C C 1
ATOM 2279 O O . HIS B 2 114 ? -12.471 -17.454 22.302 1.00 46.56 3926 HIS C O 1
ATOM 2286 N N . ILE B 2 115 ? -12.711 -15.284 21.758 1.00 39.11 3927 ILE C N 1
ATOM 2287 C CA . ILE B 2 115 ? -12.841 -15.535 20.327 1.00 44.21 3927 ILE C CA 1
ATOM 2288 C C . ILE B 2 115 ? -11.461 -15.369 19.704 1.00 39.29 3927 ILE C C 1
ATOM 2289 O O . ILE B 2 115 ? -10.857 -14.301 19.808 1.00 41.67 3927 ILE C O 1
ATOM 2294 N N . VAL B 2 116 ? -10.940 -16.426 19.098 1.00 41.19 3928 VAL C N 1
ATOM 2295 C CA . VAL B 2 116 ? -9.608 -16.398 18.509 1.00 42.36 3928 VAL C CA 1
ATOM 2296 C C . VAL B 2 116 ? -9.723 -16.724 17.026 1.00 42.90 3928 VAL C C 1
ATOM 2297 O O . VAL B 2 116 ? -10.524 -17.579 16.629 1.00 43.75 3928 VAL C O 1
ATOM 2301 N N . ILE B 2 117 ? -8.942 -16.021 16.208 1.00 39.43 3929 ILE C N 1
ATOM 2302 C CA . ILE B 2 117 ? -8.909 -16.236 14.764 1.00 41.34 3929 ILE C CA 1
ATOM 2303 C C . ILE B 2 117 ? -7.692 -17.105 14.454 1.00 39.55 3929 ILE C C 1
ATOM 2304 O O . ILE B 2 117 ? -6.573 -16.773 14.858 1.00 40.18 3929 ILE C O 1
ATOM 2309 N N . PHE B 2 118 ? -7.908 -18.227 13.763 1.00 43.97 3930 PHE C N 1
ATOM 2310 C CA . PHE B 2 118 ? -6.867 -19.197 13.432 1.00 43.83 3930 PHE C CA 1
ATOM 2311 C C . PHE B 2 118 ? -6.623 -19.223 11.931 1.00 46.27 3930 PHE C C 1
ATOM 2312 O O . PHE B 2 118 ? -7.546 -19.014 11.141 1.00 45.92 3930 PHE C O 1
ATOM 2320 N N . ALA B 2 119 ? -5.385 -19.540 11.546 1.00 43.34 3931 ALA C N 1
ATOM 2321 C CA . ALA B 2 119 ? -5.036 -19.653 10.134 1.00 47.22 3931 ALA C CA 1
ATOM 2322 C C . ALA B 2 119 ? -5.559 -20.972 9.592 1.00 47.70 3931 ALA C C 1
ATOM 2323 O O . ALA B 2 119 ? -5.256 -22.040 10.134 1.00 46.96 3931 ALA C O 1
ATOM 2325 N N . MET B 2 120 ? -6.372 -20.894 8.542 1.00 47.16 3932 MET C N 1
ATOM 2326 C CA . MET B 2 120 ? -6.952 -22.099 7.962 1.00 48.08 3932 MET C CA 1
ATOM 2327 C C . MET B 2 120 ? -5.919 -22.855 7.140 1.00 53.17 3932 MET C C 1
ATOM 2328 O O . MET B 2 120 ? -5.995 -24.080 7.007 1.00 55.27 3932 MET C O 1
ATOM 2333 N N . ARG B 2 121 ? -4.943 -22.132 6.600 1.00 52.19 3933 ARG C N 1
ATOM 2334 C CA . ARG B 2 121 ? -3.862 -22.670 5.792 1.00 50.31 3933 ARG C CA 1
ATOM 2335 C C . ARG B 2 121 ? -2.617 -21.858 6.098 1.00 52.31 3933 ARG C C 1
ATOM 2336 O O . ARG B 2 121 ? -2.645 -20.920 6.903 1.00 46.49 3933 ARG C O 1
ATOM 2344 N N . LYS B 2 122 ? -1.515 -22.213 5.444 1.00 52.87 3934 LYS C N 1
ATOM 2345 C CA . LYS B 2 122 ? -0.340 -21.359 5.485 1.00 50.72 3934 LYS C CA 1
ATOM 2346 C C . LYS B 2 122 ? -0.680 -20.037 4.808 1.00 47.21 3934 LYS C C 1
ATOM 2347 O O . LYS B 2 122 ? -1.254 -20.019 3.715 1.00 46.29 3934 LYS C O 1
ATOM 2353 N N . ILE B 2 123 ? -0.363 -18.934 5.478 1.00 41.77 3935 ILE C N 1
ATOM 2354 C CA . ILE B 2 123 ? -0.649 -17.595 4.985 1.00 43.60 3935 ILE C CA 1
ATOM 2355 C C . ILE B 2 123 ? 0.676 -16.876 4.811 1.00 47.16 3935 ILE C C 1
ATOM 2356 O O . ILE B 2 123 ? 1.522 -16.910 5.711 1.00 44.58 3935 ILE C O 1
ATOM 2361 N N . TYR B 2 124 ? 0.853 -16.226 3.663 1.00 44.70 3936 TYR C N 1
ATOM 2362 C CA . TYR B 2 124 ? 2.125 -15.619 3.293 1.00 45.34 3936 TYR C CA 1
ATOM 2363 C C . TYR B 2 124 ? 2.074 -14.104 3.459 1.00 46.72 3936 TYR C C 1
ATOM 2364 O O . TYR B 2 124 ? 1.009 -13.484 3.393 1.00 42.13 3936 TYR C O 1
ATOM 2373 N N . ARG B 2 125 ? 3.254 -13.515 3.670 1.00 44.57 3937 ARG C N 1
ATOM 2374 C CA . ARG B 2 125 ? 3.361 -12.075 3.863 1.00 43.07 3937 ARG C CA 1
ATOM 2375 C C . ARG B 2 125 ? 2.687 -11.318 2.724 1.00 43.57 3937 ARG C C 1
ATOM 2376 O O . ARG B 2 125 ? 2.781 -11.705 1.555 1.00 44.20 3937 ARG C O 1
ATOM 2384 N N . GLY B 2 126 ? 1.990 -10.235 3.074 1.00 44.61 3938 GLY C N 1
ATOM 2385 C CA . GLY B 2 126 ? 1.237 -9.452 2.120 1.00 41.14 3938 GLY C CA 1
ATOM 2386 C C . GLY B 2 126 ? -0.214 -9.859 1.935 1.00 40.82 3938 GLY C C 1
ATOM 2387 O O . GLY B 2 126 ? -1.026 -9.024 1.515 1.00 42.89 3938 GLY C O 1
ATOM 2388 N N . GLU B 2 127 ? -0.568 -11.113 2.210 1.00 39.38 3939 GLU C N 1
ATOM 2389 C CA . GLU B 2 127 ? -1.969 -11.510 2.144 1.00 42.60 3939 GLU C CA 1
ATOM 2390 C C . GLU B 2 127 ? -2.815 -10.704 3.124 1.00 40.45 3939 GLU C C 1
ATOM 2391 O O . GLU B 2 127 ? -2.391 -10.407 4.243 1.00 41.79 3939 GLU C O 1
ATOM 2397 N N . GLU B 2 128 ? -4.013 -10.339 2.688 1.00 44.03 3940 GLU C N 1
ATOM 2398 C CA . GLU B 2 128 ? -5.020 -9.824 3.602 1.00 43.88 3940 GLU C CA 1
ATOM 2399 C C . GLU B 2 128 ? -5.652 -10.987 4.358 1.00 44.60 3940 GLU C C 1
ATOM 2400 O O . GLU B 2 128 ? -5.995 -12.017 3.764 1.00 42.65 3940 GLU C O 1
ATOM 2406 N N . LEU B 2 129 ? -5.790 -10.822 5.673 1.00 45.65 3941 LEU C N 1
ATOM 2407 C CA . LEU B 2 129 ? -6.446 -11.810 6.525 1.00 43.61 3941 LEU C CA 1
ATOM 2408 C C . LEU B 2 129 ? -7.962 -11.652 6.448 1.00 40.64 3941 LEU C C 1
ATOM 2409 O O . LEU B 2 129 ? -8.481 -10.536 6.525 1.00 43.74 3941 LEU C O 1
ATOM 2414 N N . THR B 2 130 ? -8.674 -12.766 6.275 1.00 42.48 3942 THR C N 1
ATOM 2415 C CA . THR B 2 130 ? -10.133 -12.748 6.198 1.00 44.28 3942 THR C CA 1
ATOM 2416 C C . THR B 2 130 ? -10.714 -13.983 6.879 1.00 42.33 3942 THR C C 1
ATOM 2417 O O . THR B 2 130 ? -10.070 -15.034 6.952 1.00 39.82 3942 THR C O 1
ATOM 2421 N N . TYR B 2 131 ? -11.951 -13.851 7.360 1.00 44.15 3943 TYR C N 1
ATOM 2422 C CA . TYR B 2 131 ? -12.722 -15.001 7.818 1.00 46.80 3943 TYR C CA 1
ATOM 2423 C C . TYR B 2 131 ? -14.180 -14.806 7.419 1.00 45.20 3943 TYR C C 1
ATOM 2424 O O . TYR B 2 131 ? -14.601 -13.715 7.028 1.00 42.49 3943 TYR C O 1
ATOM 2433 N N . ASP B 2 132 ? -14.948 -15.893 7.485 1.00 45.70 3944 ASP C N 1
ATOM 2434 C CA . ASP B 2 132 ? -16.381 -15.846 7.206 1.00 49.78 3944 ASP C CA 1
ATOM 2435 C C . ASP B 2 132 ? -17.087 -15.245 8.415 1.00 47.70 3944 ASP C C 1
ATOM 2436 O O . ASP B 2 132 ? -17.083 -15.843 9.493 1.00 46.87 3944 ASP C O 1
ATOM 2441 N N . TYR B 2 133 ? -17.685 -14.059 8.245 1.00 54.13 3945 TYR C N 1
ATOM 2442 C CA . TYR B 2 133 ? -18.438 -13.447 9.342 1.00 49.64 3945 TYR C CA 1
ATOM 2443 C C . TYR B 2 133 ? -19.570 -14.342 9.807 1.00 52.93 3945 TYR C C 1
ATOM 2444 O O . TYR B 2 133 ? -19.920 -14.331 10.993 1.00 55.07 3945 TYR C O 1
ATOM 2453 N N . LYS B 2 134 ? -20.158 -15.112 8.887 1.00 53.49 3946 LYS C N 1
ATOM 2454 C CA . LYS B 2 134 ? -21.333 -15.937 9.168 1.00 53.20 3946 LYS C CA 1
ATOM 2455 C C . LYS B 2 134 ? -22.482 -15.084 9.702 1.00 57.11 3946 LYS C C 1
ATOM 2456 O O . LYS B 2 134 ? -23.153 -15.442 10.669 1.00 57.76 3946 LYS C O 1
ATOM 2462 N N . PHE B 2 135 ? -22.696 -13.937 9.072 1.00 55.10 3947 PHE C N 1
ATOM 2463 C CA . PHE B 2 135 ? -23.832 -13.109 9.437 1.00 62.17 3947 PHE C CA 1
ATOM 2464 C C . PHE B 2 135 ? -25.128 -13.886 9.221 1.00 70.31 3947 PHE C C 1
ATOM 2465 O O . PHE B 2 135 ? -25.256 -14.626 8.235 1.00 70.54 3947 PHE C O 1
ATOM 2473 N N . PRO B 2 136 ? -26.102 -13.752 10.119 1.00 69.14 3948 PRO C N 1
ATOM 2474 C CA . PRO B 2 136 ? -27.423 -14.331 9.853 1.00 70.14 3948 PRO C CA 1
ATOM 2475 C C . PRO B 2 136 ? -28.025 -13.682 8.616 1.00 73.73 3948 PRO C C 1
ATOM 2476 O O . PRO B 2 136 ? -27.836 -12.488 8.369 1.00 75.47 3948 PRO C O 1
ATOM 2480 N N . ILE B 2 137 ? -28.740 -14.489 7.836 1.00 75.50 3949 ILE C N 1
ATOM 2481 C CA . ILE B 2 137 ? -29.241 -14.075 6.529 1.00 78.76 3949 ILE C CA 1
ATOM 2482 C C . ILE B 2 137 ? -30.440 -13.152 6.739 1.00 80.56 3949 ILE C C 1
ATOM 2483 O O . ILE B 2 137 ? -31.471 -13.577 7.274 1.00 80.70 3949 ILE C O 1
ATOM 2488 N N . GLU B 2 138 ? -30.322 -11.892 6.314 1.00 82.81 3950 GLU C N 1
ATOM 2489 C CA . GLU B 2 138 ? -31.397 -10.929 6.514 1.00 87.35 3950 GLU C CA 1
ATOM 2490 C C . GLU B 2 138 ? -32.234 -10.785 5.241 1.00 91.76 3950 GLU C C 1
ATOM 2491 O O . GLU B 2 138 ? -31.898 -11.314 4.178 1.00 89.80 3950 GLU C O 1
ATOM 2497 N N . ASP B 2 139 ? -33.350 -10.069 5.359 1.00 94.32 3951 ASP C N 1
ATOM 2498 C CA . ASP B 2 139 ? -34.224 -9.891 4.206 1.00 94.43 3951 ASP C CA 1
ATOM 2499 C C . ASP B 2 139 ? -33.646 -8.850 3.254 1.00 94.13 3951 ASP C C 1
ATOM 2500 O O . ASP B 2 139 ? -32.872 -7.976 3.653 1.00 90.88 3951 ASP C O 1
ATOM 2505 N N . ALA B 2 140 ? -34.050 -8.946 1.981 1.00 93.83 3952 ALA C N 1
ATOM 2506 C CA . ALA B 2 140 ? -33.385 -8.232 0.897 1.00 92.98 3952 ALA C CA 1
ATOM 2507 C C . ALA B 2 140 ? -33.473 -6.717 1.020 1.00 93.36 3952 ALA C C 1
ATOM 2508 O O . ALA B 2 140 ? -32.861 -6.016 0.206 1.00 93.64 3952 ALA C O 1
ATOM 2510 N N . SER B 2 141 ? -34.205 -6.191 2.002 1.00 94.87 3953 SER C N 1
ATOM 2511 C CA . SER B 2 141 ? -34.149 -4.755 2.250 1.00 96.69 3953 SER C CA 1
ATOM 2512 C C . SER B 2 141 ? -32.821 -4.352 2.882 1.00 94.58 3953 SER C C 1
ATOM 2513 O O . SER B 2 141 ? -32.388 -3.202 2.732 1.00 93.26 3953 SER C O 1
ATOM 2516 N N . ASN B 2 142 ? -32.166 -5.274 3.592 1.00 92.57 3954 ASN C N 1
ATOM 2517 C CA . ASN B 2 142 ? -30.887 -5.016 4.254 1.00 92.40 3954 ASN C CA 1
ATOM 2518 C C . ASN B 2 142 ? -29.855 -6.072 3.869 1.00 90.66 3954 ASN C C 1
ATOM 2519 O O . ASN B 2 142 ? -29.117 -6.584 4.712 1.00 89.64 3954 ASN C O 1
ATOM 2524 N N . LYS B 2 143 ? -29.790 -6.424 2.588 1.00 89.10 3955 LYS C N 1
ATOM 2525 C CA . LYS B 2 143 ? -28.673 -7.216 2.093 1.00 83.57 3955 LYS C CA 1
ATOM 2526 C C . LYS B 2 143 ? -27.446 -6.326 1.951 1.00 84.22 3955 LYS C C 1
ATOM 2527 O O . LYS B 2 143 ? -27.539 -5.197 1.464 1.00 84.10 3955 LYS C O 1
ATOM 2533 N N . LEU B 2 144 ? -26.294 -6.824 2.399 1.00 84.80 3956 LEU C N 1
ATOM 2534 C CA . LEU B 2 144 ? -25.047 -6.086 2.214 1.00 83.93 3956 LEU C CA 1
ATOM 2535 C C . LEU B 2 144 ? -24.192 -6.811 1.185 1.00 78.07 3956 LEU C C 1
ATOM 2536 O O . LEU B 2 144 ? -23.870 -7.994 1.372 1.00 74.35 3956 LEU C O 1
ATOM 2541 N N . PRO B 2 145 ? -23.823 -6.160 0.082 1.00 78.10 3957 PRO C N 1
ATOM 2542 C CA . PRO B 2 145 ? -23.152 -6.879 -1.006 1.00 75.71 3957 PRO C CA 1
ATOM 2543 C C . PRO B 2 145 ? -21.687 -7.134 -0.684 1.00 69.92 3957 PRO C C 1
ATOM 2544 O O . PRO B 2 145 ? -20.990 -6.282 -0.127 1.00 64.91 3957 PRO C O 1
ATOM 2548 N N . CYS B 2 146 ? -21.227 -8.328 -1.044 1.00 66.69 3958 CYS C N 1
ATOM 2549 C CA . CYS B 2 146 ? -19.864 -8.743 -0.755 1.00 64.87 3958 CYS C CA 1
ATOM 2550 C C . CYS B 2 146 ? -18.918 -8.305 -1.869 1.00 66.84 3958 CYS C C 1
ATOM 2551 O O . CYS B 2 146 ? -19.179 -8.561 -3.049 1.00 66.60 3958 CYS C O 1
ATOM 2554 N N . ASN B 2 147 ? -17.809 -7.661 -1.484 1.00 64.90 3959 ASN C N 1
ATOM 2555 C CA . ASN B 2 147 ? -16.738 -7.281 -2.401 1.00 61.86 3959 ASN C CA 1
ATOM 2556 C C . ASN B 2 147 ? -15.454 -8.056 -2.104 1.00 62.24 3959 ASN C C 1
ATOM 2557 O O . ASN B 2 147 ? -14.353 -7.516 -2.241 1.00 63.31 3959 ASN C O 1
ATOM 2562 N N . CYS B 2 148 ? -15.573 -9.328 -1.697 1.00 58.98 3960 CYS C N 1
ATOM 2563 C CA . CYS B 2 148 ? -14.384 -10.069 -1.274 1.00 59.40 3960 CYS C CA 1
ATOM 2564 C C . CYS B 2 148 ? -13.504 -10.471 -2.453 1.00 61.05 3960 CYS C C 1
ATOM 2565 O O . CYS B 2 148 ? -12.310 -10.733 -2.268 1.00 58.61 3960 CYS C O 1
ATOM 2568 N N . GLY B 2 149 ? -14.070 -10.544 -3.655 1.00 57.47 3961 GLY C N 1
ATOM 2569 C CA . GLY B 2 149 ? -13.312 -10.871 -4.840 1.00 61.11 3961 GLY C CA 1
ATOM 2570 C C . GLY B 2 149 ? -13.090 -12.346 -5.080 1.00 66.67 3961 GLY C C 1
ATOM 2571 O O . GLY B 2 149 ? -12.470 -12.703 -6.090 1.00 72.66 3961 GLY C O 1
ATOM 2572 N N . ALA B 2 150 ? -13.557 -13.217 -4.194 1.00 62.85 3962 ALA C N 1
ATOM 2573 C CA . ALA B 2 150 ? -13.396 -14.644 -4.425 1.00 67.02 3962 ALA C CA 1
ATOM 2574 C C . ALA B 2 150 ? -14.181 -15.078 -5.661 1.00 73.26 3962 ALA C C 1
ATOM 2575 O O . ALA B 2 150 ? -15.209 -14.489 -6.015 1.00 71.38 3962 ALA C O 1
ATOM 2577 N N . LYS B 2 151 ? -13.678 -16.115 -6.331 1.00 74.26 3963 LYS C N 1
ATOM 2578 C CA . LYS B 2 151 ? -14.418 -16.699 -7.443 1.00 77.24 3963 LYS C CA 1
ATOM 2579 C C . LYS B 2 151 ? -15.676 -17.421 -6.986 1.00 77.43 3963 LYS C C 1
ATOM 2580 O O . LYS B 2 151 ? -16.583 -17.636 -7.793 1.00 81.71 3963 LYS C O 1
ATOM 2586 N N . LYS B 2 152 ? -15.743 -17.800 -5.721 1.00 73.72 3964 LYS C N 1
ATOM 2587 C CA . LYS B 2 152 ? -16.899 -18.473 -5.150 1.00 73.78 3964 LYS C CA 1
ATOM 2588 C C . LYS B 2 152 ? -17.699 -17.523 -4.262 1.00 70.38 3964 LYS C C 1
ATOM 2589 O O . LYS B 2 152 ? -18.251 -17.915 -3.232 1.00 71.99 3964 LYS C O 1
ATOM 2595 N N . CYS B 2 153 ? -17.776 -16.259 -4.666 1.00 70.80 3965 CYS C N 1
ATOM 2596 C CA . CYS B 2 153 ? -18.395 -15.239 -3.831 1.00 69.41 3965 CYS C CA 1
ATOM 2597 C C . CYS B 2 153 ? -19.917 -15.365 -3.828 1.00 69.95 3965 CYS C C 1
ATOM 2598 O O . CYS B 2 153 ? -20.546 -15.443 -4.887 1.00 71.33 3965 CYS C O 1
ATOM 2601 N N . ARG B 2 154 ? -20.505 -15.337 -2.647 1.00 71.19 3966 ARG C N 1
ATOM 2602 C CA . ARG B 2 154 ? -21.945 -15.421 -2.500 1.00 68.78 3966 ARG C CA 1
ATOM 2603 C C . ARG B 2 154 ? -22.655 -14.106 -2.651 1.00 70.39 3966 ARG C C 1
ATOM 2604 O O . ARG B 2 154 ? -23.848 -14.037 -2.448 1.00 72.49 3966 ARG C O 1
ATOM 2612 N N . LYS B 2 155 ? -21.900 -13.055 -2.932 1.00 69.93 3967 LYS C N 1
ATOM 2613 C CA . LYS B 2 155 ? -22.363 -11.716 -3.297 1.00 69.96 3967 LYS C CA 1
ATOM 2614 C C . LYS B 2 155 ? -22.977 -10.824 -2.226 1.00 70.45 3967 LYS C C 1
ATOM 2615 O O . LYS B 2 155 ? -23.061 -9.637 -2.403 1.00 72.22 3967 LYS C O 1
ATOM 2621 N N . PHE B 2 156 ? -23.423 -11.375 -1.111 1.00 69.72 3968 PHE C N 1
ATOM 2622 C CA . PHE B 2 156 ? -23.686 -10.580 0.087 1.00 74.63 3968 PHE C CA 1
ATOM 2623 C C . PHE B 2 156 ? -23.040 -11.207 1.312 1.00 71.67 3968 PHE C C 1
ATOM 2624 O O . PHE B 2 156 ? -22.797 -12.387 1.349 1.00 72.63 3968 PHE C O 1
ATOM 2632 N N . LEU B 2 157 ? -22.804 -10.410 2.334 1.00 72.15 3969 LEU C N 1
ATOM 2633 C CA . LEU B 2 157 ? -22.545 -10.953 3.646 1.00 72.24 3969 LEU C CA 1
ATOM 2634 C C . LEU B 2 157 ? -23.774 -11.595 4.266 1.00 76.16 3969 LEU C C 1
ATOM 2635 O O . LEU B 2 157 ? -23.645 -12.463 5.101 1.00 75.30 3969 LEU C O 1
ATOM 2640 N N . ASN B 2 158 ? -24.961 -11.174 3.848 1.00 78.46 3970 ASN C N 1
ATOM 2641 C CA . ASN B 2 158 ? -26.206 -11.743 4.333 1.00 79.88 3970 ASN C CA 1
ATOM 2642 C C . ASN B 2 158 ? -26.734 -12.680 3.270 1.00 84.13 3970 ASN C C 1
ATOM 2643 O O . ASN B 2 158 ? -26.360 -12.643 2.124 1.00 86.20 3970 ASN C O 1
ATOM 2649 N N . PHE C 3 7 ? -12.319 3.985 18.421 1.00 66.24 336 PHE F N 1
ATOM 2650 C CA . PHE C 3 7 ? -12.263 3.118 19.575 1.00 63.60 336 PHE F CA 1
ATOM 2651 C C . PHE C 3 7 ? -10.995 3.332 20.351 1.00 67.27 336 PHE F C 1
ATOM 2652 O O . PHE C 3 7 ? -10.007 3.728 19.789 1.00 67.28 336 PHE F O 1
ATOM 2660 N N . LYS C 3 8 ? -11.059 3.088 21.656 1.00 65.32 337 LYS F N 1
ATOM 2661 C CA . LYS C 3 8 ? -9.924 2.858 22.538 1.00 64.26 337 LYS F CA 1
ATOM 2662 C C . LYS C 3 8 ? -9.315 1.462 22.387 1.00 65.27 337 LYS F C 1
ATOM 2663 O O . LYS C 3 8 ? -9.992 0.476 22.527 1.00 64.14 337 LYS F O 1
ATOM 2669 N N . GLU C 3 9 ? -8.029 1.381 22.128 1.00 63.53 338 GLU F N 1
ATOM 2670 C CA . GLU C 3 9 ? -7.384 0.093 21.974 1.00 66.16 338 GLU F CA 1
ATOM 2671 C C . GLU C 3 9 ? -7.261 -0.679 23.270 1.00 65.32 338 GLU F C 1
ATOM 2672 O O . GLU C 3 9 ? -7.025 -0.120 24.315 1.00 63.82 338 GLU F O 1
ATOM 2678 N N . LEU C 3 10 ? -7.422 -1.985 23.157 1.00 61.52 339 LEU F N 1
ATOM 2679 C CA . LEU C 3 10 ? -7.404 -2.910 24.258 1.00 58.75 339 LEU F CA 1
ATOM 2680 C C . LEU C 3 10 ? -6.519 -4.083 23.904 1.00 58.01 339 LEU F C 1
ATOM 2681 O O . LEU C 3 10 ? -6.417 -4.447 22.767 1.00 60.82 339 LEU F O 1
ATOM 2686 N N . ASP C 3 11 ? -5.904 -4.706 24.880 1.00 57.57 340 ASP F N 1
ATOM 2687 C CA . ASP C 3 11 ? -5.078 -5.867 24.614 1.00 63.05 340 ASP F CA 1
ATOM 2688 C C . ASP C 3 11 ? -5.733 -7.166 25.050 1.00 64.17 340 ASP F C 1
ATOM 2689 O O . ASP C 3 11 ? -5.528 -8.187 24.455 1.00 60.95 340 ASP F O 1
ATOM 2694 N N . GLU C 3 12 ? -6.510 -7.117 26.114 1.00 64.34 341 GLU F N 1
ATOM 2695 C CA . GLU C 3 12 ? -7.210 -8.285 26.600 1.00 61.08 341 GLU F CA 1
ATOM 2696 C C . GLU C 3 12 ? -8.688 -7.998 26.723 1.00 57.48 341 GLU F C 1
ATOM 2697 O O . GLU C 3 12 ? -9.095 -6.875 26.836 1.00 57.56 341 GLU F O 1
ATOM 2703 N N . ASN C 3 13 ? -9.486 -9.040 26.748 1.00 54.67 342 ASN F N 1
ATOM 2704 C CA . ASN C 3 13 ? -10.906 -8.880 27.034 1.00 52.23 342 ASN F CA 1
ATOM 2705 C C . ASN C 3 13 ? -11.099 -8.265 28.417 1.00 50.55 342 ASN F C 1
ATOM 2706 O O . ASN C 3 13 ? -10.335 -8.535 29.347 1.00 51.91 342 ASN F O 1
ATOM 2711 N N . VAL C 3 14 ? -12.104 -7.400 28.528 1.00 52.23 343 VAL F N 1
ATOM 2712 C CA . VAL C 3 14 ? -12.588 -6.867 29.796 1.00 50.19 343 VAL F CA 1
ATOM 2713 C C . VAL C 3 14 ? -14.053 -7.250 29.924 1.00 46.38 343 VAL F C 1
ATOM 2714 O O . VAL C 3 14 ? -14.827 -7.059 28.979 1.00 44.37 343 VAL F O 1
ATOM 2718 N N . GLU C 3 15 ? -14.432 -7.796 31.082 1.00 50.86 344 GLU F N 1
ATOM 2719 C CA . GLU C 3 15 ? -15.828 -8.114 31.349 1.00 43.16 344 GLU F CA 1
ATOM 2720 C C . GLU C 3 15 ? -16.570 -6.850 31.759 1.00 39.24 344 GLU F C 1
ATOM 2721 O O . GLU C 3 15 ? -16.135 -6.130 32.662 1.00 42.99 344 GLU F O 1
ATOM 2727 N N . TYR C 3 16 ? -17.681 -6.578 31.090 1.00 34.84 345 TYR F N 1
ATOM 2728 C CA . TYR C 3 16 ? -18.505 -5.430 31.439 1.00 35.66 345 TYR F CA 1
ATOM 2729 C C . TYR C 3 16 ? -19.111 -5.621 32.821 1.00 37.96 345 TYR F C 1
ATOM 2730 O O . TYR C 3 16 ? -19.674 -6.678 33.111 1.00 35.62 345 TYR F O 1
ATOM 2739 N N . GLU C 3 17 ? -18.996 -4.611 33.683 1.00 37.19 346 GLU F N 1
ATOM 2740 C CA . GLU C 3 17 ? -19.599 -4.674 35.018 1.00 42.15 346 GLU F CA 1
ATOM 2741 C C . GLU C 3 17 ? -20.944 -3.965 34.970 1.00 36.23 346 GLU F C 1
ATOM 2742 O O . GLU C 3 17 ? -21.011 -2.734 34.996 1.00 33.54 346 GLU F O 1
ATOM 2748 N N . GLU C 3 18 ? -22.016 -4.746 34.897 1.00 34.36 347 GLU F N 1
ATOM 2749 C CA . GLU C 3 18 ? -23.344 -4.159 34.835 1.00 37.54 347 GLU F CA 1
ATOM 2750 C C . GLU C 3 18 ? -23.650 -3.388 36.108 1.00 37.21 347 GLU F C 1
ATOM 2751 O O . GLU C 3 18 ? -23.199 -3.745 37.200 1.00 33.35 347 GLU F O 1
ATOM 2757 N N . ARG C 3 19 ? -24.429 -2.323 35.959 1.00 38.43 348 ARG F N 1
ATOM 2758 C CA . ARG C 3 19 ? -24.888 -1.574 37.114 1.00 35.56 348 ARG F CA 1
ATOM 2759 C C . ARG C 3 19 ? -26.182 -2.189 37.647 1.00 40.15 348 ARG F C 1
ATOM 2760 O O . ARG C 3 19 ? -26.902 -2.901 36.938 1.00 36.27 348 ARG F O 1
ATOM 2768 N N . GLU C 3 20 ? -26.483 -1.893 38.914 1.00 36.50 349 GLU F N 1
ATOM 2769 C CA . GLU C 3 20 ? -27.727 -2.385 39.494 1.00 36.46 349 GLU F CA 1
ATOM 2770 C C . GLU C 3 20 ? -28.930 -1.912 38.693 1.00 36.68 349 GLU F C 1
ATOM 2771 O O . GLU C 3 20 ? -29.903 -2.658 38.536 1.00 34.76 349 GLU F O 1
ATOM 2777 N N . SER C 3 21 ? -28.875 -0.693 38.155 1.00 35.86 350 SER F N 1
ATOM 2778 C CA . SER C 3 21 ? -29.967 -0.140 37.361 1.00 41.50 350 SER F CA 1
ATOM 2779 C C . SER C 3 21 ? -29.815 -0.414 35.852 1.00 41.73 350 SER F C 1
ATOM 2780 O O . SER C 3 21 ? -30.498 0.232 35.043 1.00 37.14 350 SER F O 1
ATOM 2783 N N . GLU C 3 22 ? -28.970 -1.383 35.471 1.00 36.13 351 GLU F N 1
ATOM 2784 C CA . GLU C 3 22 ? -28.602 -1.575 34.062 1.00 40.40 351 GLU F CA 1
ATOM 2785 C C . GLU C 3 22 ? -29.819 -1.694 33.142 1.00 42.21 351 GLU F C 1
ATOM 2786 O O . GLU C 3 22 ? -29.770 -1.253 31.988 1.00 36.96 351 GLU F O 1
ATOM 2792 N N . PHE C 3 23 ? -30.917 -2.288 33.621 1.00 36.93 352 PHE F N 1
ATOM 2793 C CA . PHE C 3 23 ? -32.074 -2.554 32.770 1.00 35.12 352 PHE F CA 1
ATOM 2794 C C . PHE C 3 23 ? -33.212 -1.557 32.952 1.00 39.29 352 PHE F C 1
ATOM 2795 O O . PHE C 3 23 ? -34.250 -1.714 32.307 1.00 40.14 352 PHE F O 1
ATOM 2803 N N . ASP C 3 24 ? -33.050 -0.540 33.798 1.00 41.05 353 ASP F N 1
ATOM 2804 C CA . ASP C 3 24 ? -34.169 0.309 34.205 1.00 39.57 353 ASP F CA 1
ATOM 2805 C C . ASP C 3 24 ? -34.368 1.485 33.256 1.00 44.79 353 ASP F C 1
ATOM 2806 O O . ASP C 3 24 ? -33.423 1.981 32.637 1.00 40.81 353 ASP F O 1
ATOM 2811 N N . ILE C 3 25 ? -35.609 1.957 33.176 1.00 45.31 354 ILE F N 1
ATOM 2812 C CA . ILE C 3 25 ? -35.907 3.121 32.348 1.00 45.42 354 ILE F CA 1
ATOM 2813 C C . ILE C 3 25 ? -35.185 4.360 32.858 1.00 47.31 354 ILE F C 1
ATOM 2814 O O . ILE C 3 25 ? -35.503 4.872 33.926 1.00 54.64 354 ILE F O 1
ATOM 2819 N N . ALA D 4 1 ? -28.166 -7.090 17.245 1.00 71.48 1 ALA M N 1
ATOM 2820 C CA . ALA D 4 1 ? -28.546 -8.469 16.957 1.00 74.52 1 ALA M CA 1
ATOM 2821 C C . ALA D 4 1 ? -27.860 -9.009 15.694 1.00 70.39 1 ALA M C 1
ATOM 2822 O O . ALA D 4 1 ? -27.841 -10.220 15.472 1.00 71.35 1 ALA M O 1
ATOM 2824 N N . ARG D 4 2 ? -27.305 -8.130 14.859 1.00 70.31 2 ARG M N 1
ATOM 2825 C CA . ARG D 4 2 ? -26.430 -8.572 13.770 1.00 72.14 2 ARG M CA 1
ATOM 2826 C C . ARG D 4 2 ? -25.018 -8.673 14.329 1.00 67.21 2 ARG M C 1
ATOM 2827 O O . ARG D 4 2 ? -24.340 -7.665 14.530 1.00 68.86 2 ARG M O 1
ATOM 2835 N N . THR D 4 3 ? -24.578 -9.892 14.598 1.00 62.11 3 THR M N 1
ATOM 2836 C CA . THR D 4 3 ? -23.259 -10.135 15.146 1.00 58.27 3 THR M CA 1
ATOM 2837 C C . THR D 4 3 ? -22.559 -11.180 14.293 1.00 56.85 3 THR M C 1
ATOM 2838 O O . THR D 4 3 ? -23.203 -11.997 13.630 1.00 55.83 3 THR M O 1
ATOM 2842 N N . LYS D 4 4 ? -21.234 -11.136 14.302 1.00 53.33 4 LYS M N 1
ATOM 2843 C CA . LYS D 4 4 ? -20.463 -12.221 13.723 1.00 51.75 4 LYS M CA 1
ATOM 2844 C C . LYS D 4 4 ? -20.654 -13.479 14.563 1.00 52.63 4 LYS M C 1
ATOM 2845 O O . LYS D 4 4 ? -20.980 -13.412 15.749 1.00 48.76 4 LYS M O 1
ATOM 2851 N N . GLN D 4 5 ? -20.476 -14.638 13.934 1.00 53.85 5 GLN M N 1
ATOM 2852 C CA . GLN D 4 5 ? -20.625 -15.916 14.617 1.00 54.37 5 GLN M CA 1
ATOM 2853 C C . GLN D 4 5 ? -19.533 -16.867 14.149 1.00 57.00 5 GLN M C 1
ATOM 2854 O O . GLN D 4 5 ? -18.959 -16.701 13.070 1.00 59.02 5 GLN M O 1
ATOM 2860 N N . THR D 4 6 ? -19.259 -17.878 14.971 1.00 52.62 6 THR M N 1
ATOM 2861 C CA . THR D 4 6 ? -18.357 -18.962 14.600 1.00 60.42 6 THR M CA 1
ATOM 2862 C C . THR D 4 6 ? -19.070 -20.138 13.942 1.00 65.91 6 THR M C 1
ATOM 2863 O O . THR D 4 6 ? -18.400 -21.023 13.396 1.00 66.64 6 THR M O 1
ATOM 2867 N N . ALA D 4 7 ? -20.401 -20.173 13.990 1.00 68.52 7 ALA M N 1
ATOM 2868 C CA . ALA D 4 7 ? -21.193 -21.193 13.316 1.00 71.33 7 ALA M CA 1
ATOM 2869 C C . ALA D 4 7 ? -22.634 -20.703 13.229 1.00 74.97 7 ALA M C 1
ATOM 2870 O O . ALA D 4 7 ? -23.087 -19.920 14.072 1.00 73.52 7 ALA M O 1
ATOM 2872 N N . ARG D 4 8 ? -23.345 -21.160 12.199 1.00 73.27 8 ARG M N 1
ATOM 2873 C CA . ARG D 4 8 ? -24.748 -20.783 12.034 1.00 74.31 8 ARG M CA 1
ATOM 2874 C C . ARG D 4 8 ? -25.690 -21.751 12.767 1.00 74.49 8 ARG M C 1
ATOM 2875 O O . ARG D 4 8 ? -26.214 -21.441 13.846 1.00 66.57 8 ARG M O 1
#

B-factor: mean 48.07, std 14.86, range [25.65, 97.5]

Organism: Homo sapiens (NCBI:txid9606)